Protein AF-A0A7X7FMM4-F1 (afdb_monomer_lite)

Secondary structure (DSSP, 8-state):
----------------TTS-EEPPPBSS--SSPPPTT---EE--TTPBPP-SSSBEEEEEEEEPPSEETTEE-TTS-EEEEEE-TTEEEEEETTEEEEEEESSSPEEEEEESS--TT-EEEEEEEE--SSSS--B--EEEEEEPPHHHHH--------TT----SPPGGG-EEEESS--S---HHHHHHHHHTT--EEEEE-HHHHHEEE-TTS-EEE--HHHHHHHHIIIIII--EEEEE--S--GGGBSS--TTS-PPBS-TTT-

Sequence (267 aa):
MIASILSTVLLISAPPADQWRVSPAHDQRQSAPPGAGAEARPIRLGDSVPDEGKFRWLTADLAVPETIDNKASAGLPVGLQISAGDGGEIWVNGQLKVRYDNDHPGLVLISERAVPGTTVQLAVQAYAKVQGGDKFDEAKWVLVDPERAHGRLALTVDPSRLLGDVPNGIAGLSQGGGLADYEDATARKLREGGFKWFRMDNILTAVVKRTDDGTLSYDWTDFDRRVDFIVEKMGADPIFAVSYMPLPFDAVRNDDRQSAPKDYSLW

pLDDT: mean 85.1, std 14.53, range [32.69, 98.44]

Radius of gyration: 24.65 Å; chains: 1; bounding box: 76×52×60 Å

Foldseek 3Di:
DDDDDDDDDPDPDDPPQFFKWKADFDADDDPWDDDPPGDTDRDGAFDFRDAPQGKMKIKGWDWAACDAPNHGQAQFWKKKWWDAAQWWFKDKPTHTADTDGNVGTDIGTHDRGDDTRDIIIIMTTHGHDPQHGGGRHGTGMDGDDNCVSVPDPDDDDDVVDDPAEDPPVPLEAEDAPDDPDLDLVVLVVNLRNNRAEYEYEDLCQVAWDQDPVRDIGGDCPVVVSRVCSQCVRNVHHYDYDNPFAHQSQACDRDSVRPGDGVDPVVD

Structure (mmCIF, N/CA/C/O backbone):
data_AF-A0A7X7FMM4-F1
#
_entry.id   AF-A0A7X7FMM4-F1
#
loop_
_atom_site.group_PDB
_atom_site.id
_atom_site.type_symbol
_atom_site.label_atom_id
_atom_site.label_alt_id
_atom_site.label_comp_id
_atom_site.label_asym_id
_atom_site.label_entity_id
_atom_site.label_seq_id
_atom_site.pdbx_PDB_ins_code
_atom_site.Cartn_x
_atom_site.Cartn_y
_atom_site.Cartn_z
_atom_site.occupancy
_atom_site.B_iso_or_equiv
_atom_site.auth_seq_id
_atom_site.auth_comp_id
_atom_site.auth_asym_id
_atom_site.auth_atom_id
_atom_site.pdbx_PDB_model_num
ATOM 1 N N . MET A 1 1 ? -56.109 20.344 20.116 1.00 37.53 1 MET A N 1
ATOM 2 C CA . MET A 1 1 ? -55.148 19.238 19.912 1.00 37.53 1 MET A CA 1
ATOM 3 C C . MET A 1 1 ? -54.059 19.771 18.992 1.00 37.53 1 MET A C 1
ATOM 5 O O . MET A 1 1 ? -54.328 19.952 17.815 1.00 37.53 1 MET A O 1
ATOM 9 N N . ILE A 1 2 ? -52.911 20.174 19.541 1.00 33.22 2 ILE A N 1
ATOM 10 C CA . ILE A 1 2 ? -51.791 20.753 18.779 1.00 33.22 2 ILE A CA 1
ATOM 11 C C . ILE A 1 2 ? -50.769 19.631 18.596 1.00 33.22 2 ILE A C 1
ATOM 13 O O . ILE A 1 2 ? -50.215 19.145 19.579 1.00 33.22 2 ILE A O 1
ATOM 17 N N . ALA A 1 3 ? -50.587 19.174 17.358 1.00 36.47 3 ALA A N 1
ATOM 18 C CA . ALA A 1 3 ? -49.596 18.164 17.014 1.00 36.47 3 ALA A CA 1
ATOM 19 C C . ALA A 1 3 ? -48.223 18.836 16.890 1.00 36.47 3 ALA A C 1
ATOM 21 O O . ALA A 1 3 ? -48.015 19.689 16.030 1.00 36.47 3 ALA A O 1
ATOM 22 N N . SER A 1 4 ? -47.311 18.467 17.787 1.00 37.25 4 SER A N 1
ATOM 23 C CA . SER A 1 4 ? -45.919 18.909 17.779 1.00 37.25 4 SER A CA 1
ATOM 24 C C . SER A 1 4 ? -45.136 18.045 16.788 1.00 37.25 4 SER A C 1
ATOM 26 O O . SER A 1 4 ? -45.034 16.832 16.972 1.00 37.25 4 SER A O 1
ATOM 28 N N . ILE A 1 5 ? -44.625 18.652 15.716 1.00 39.72 5 ILE A N 1
ATOM 29 C CA . ILE A 1 5 ? -43.732 17.998 14.754 1.00 39.72 5 ILE A CA 1
ATOM 30 C C . ILE A 1 5 ? -42.324 18.050 15.354 1.00 39.72 5 ILE A C 1
ATOM 32 O O . ILE A 1 5 ? -41.692 19.105 15.394 1.00 39.72 5 ILE A O 1
ATOM 36 N N . LEU A 1 6 ? -41.855 16.912 15.866 1.00 37.50 6 LEU A N 1
ATOM 37 C CA . LEU A 1 6 ? -40.471 16.733 16.291 1.00 37.50 6 LEU A CA 1
ATOM 38 C C . LEU A 1 6 ? -39.595 16.607 15.034 1.00 37.50 6 LEU A C 1
ATOM 40 O O . LEU A 1 6 ? -39.569 15.561 14.389 1.00 37.50 6 LEU A O 1
ATOM 44 N N . SER A 1 7 ? -38.885 17.676 14.676 1.00 32.69 7 SER A N 1
ATOM 45 C CA . SER A 1 7 ? -37.787 17.609 13.709 1.00 32.69 7 SER A CA 1
ATOM 46 C C . SER A 1 7 ? -36.608 16.878 14.344 1.00 32.69 7 SER A C 1
ATOM 48 O O . SER A 1 7 ? -35.890 17.436 15.173 1.00 32.69 7 SER A O 1
ATOM 50 N N . THR A 1 8 ? -36.401 15.621 13.962 1.00 41.47 8 THR A N 1
ATOM 51 C CA . THR A 1 8 ? -35.185 14.875 14.289 1.00 41.47 8 THR A CA 1
ATOM 52 C C . THR A 1 8 ? -34.036 15.434 13.453 1.00 41.47 8 THR A C 1
ATOM 54 O O . THR A 1 8 ? -33.932 15.172 12.256 1.00 41.47 8 THR A O 1
ATOM 57 N N . VAL A 1 9 ? -33.182 16.242 14.078 1.00 36.22 9 VAL A N 1
ATOM 58 C CA . VAL A 1 9 ? -31.917 16.684 13.485 1.00 36.22 9 VAL A CA 1
ATOM 59 C C . VAL A 1 9 ? -30.976 15.478 13.454 1.00 36.22 9 VAL A C 1
ATOM 61 O O . VAL A 1 9 ? -30.518 15.013 14.495 1.00 36.22 9 VAL A O 1
ATOM 64 N N . LEU A 1 10 ? -30.718 14.947 12.258 1.00 38.16 10 LEU A N 1
ATOM 65 C CA . LEU A 1 10 ? -29.667 13.961 12.006 1.00 38.16 10 LEU A CA 1
ATOM 66 C C . LEU A 1 10 ? -28.306 14.650 12.168 1.00 38.16 10 LEU A C 1
ATOM 68 O O . LEU A 1 10 ? -27.816 15.315 11.258 1.00 38.16 10 LEU A O 1
ATOM 72 N N . LEU A 1 11 ? -27.710 14.514 13.352 1.00 33.16 11 LEU A N 1
ATOM 73 C CA . LEU A 1 11 ? -26.307 14.846 13.586 1.00 33.16 11 LEU A CA 1
ATOM 74 C C . LEU A 1 11 ? -25.450 13.767 12.917 1.00 33.16 11 LEU A C 1
ATOM 76 O O . LEU A 1 11 ? -25.276 12.674 13.452 1.00 33.16 11 LEU A O 1
ATOM 80 N N . ILE A 1 12 ? -24.926 14.074 11.732 1.00 38.19 12 ILE A N 1
ATOM 81 C CA . ILE A 1 12 ? -23.850 13.291 11.124 1.00 38.19 12 ILE A CA 1
ATOM 82 C C . ILE A 1 12 ? -22.604 13.554 11.974 1.00 38.19 12 ILE A C 1
ATOM 84 O O . ILE A 1 12 ? -21.999 14.622 11.897 1.00 38.19 12 ILE A O 1
ATOM 88 N N . SER A 1 13 ? -22.262 12.601 12.841 1.00 39.25 13 SER A N 1
ATOM 89 C CA . SER A 1 13 ? -21.015 12.613 13.602 1.00 39.25 13 SER A CA 1
ATOM 90 C C . SER A 1 13 ? -19.858 12.375 12.633 1.00 39.25 13 SER A C 1
ATOM 92 O O . SER A 1 13 ? -19.548 11.234 12.288 1.00 39.25 13 SER A O 1
ATOM 94 N N . ALA A 1 14 ? -19.243 13.451 12.143 1.00 46.69 14 ALA A N 1
ATOM 95 C CA . ALA A 1 14 ? -17.910 13.349 11.568 1.00 46.69 14 ALA A CA 1
ATOM 96 C C . ALA A 1 14 ? -16.953 12.894 12.688 1.00 46.69 14 ALA A C 1
ATOM 98 O O . ALA A 1 14 ? -17.040 13.434 13.797 1.00 46.69 14 ALA A O 1
ATOM 99 N N . PRO A 1 15 ? -16.055 11.918 12.451 1.00 50.72 15 PRO A N 1
ATOM 100 C CA . PRO A 1 15 ? -15.032 11.590 13.435 1.00 50.72 15 PRO A CA 1
ATOM 101 C C . PRO A 1 15 ? -14.242 12.871 13.744 1.00 50.72 15 PRO A C 1
ATOM 103 O O . PRO A 1 15 ? -13.977 13.647 12.819 1.00 50.72 15 PRO A O 1
ATOM 106 N N . PRO A 1 16 ? -13.888 13.150 15.010 1.00 52.47 16 PRO A N 1
ATOM 107 C CA . PRO A 1 16 ? -13.204 14.390 15.331 1.00 52.47 16 PRO A CA 1
ATOM 108 C C . PRO A 1 16 ? -11.862 14.404 14.600 1.00 52.47 16 PRO A C 1
ATOM 110 O O . PRO A 1 16 ? -10.972 13.610 14.904 1.00 52.47 16 PRO A O 1
ATOM 113 N N . ALA A 1 17 ? -11.717 15.322 13.646 1.00 54.47 17 ALA A N 1
ATOM 114 C CA . ALA A 1 17 ? -10.500 15.526 12.863 1.00 54.47 17 ALA A CA 1
ATOM 115 C C . ALA A 1 17 ? -9.275 15.909 13.725 1.00 54.47 17 ALA A C 1
ATOM 117 O O . ALA A 1 17 ? -8.180 16.061 13.200 1.00 54.47 17 ALA A O 1
ATOM 118 N N . ASP A 1 18 ? -9.444 16.042 15.043 1.00 65.62 18 ASP A N 1
ATOM 119 C CA . ASP A 1 18 ? -8.427 16.484 15.995 1.00 65.62 18 ASP A CA 1
ATOM 120 C C . ASP A 1 18 ? -7.786 15.329 16.804 1.00 65.62 18 ASP A C 1
ATOM 122 O O . ASP A 1 18 ? -6.996 15.580 17.715 1.00 65.62 18 ASP A O 1
ATOM 126 N N . GLN A 1 19 ? -8.124 14.063 16.518 1.00 88.75 19 GLN A N 1
ATOM 127 C CA . GLN A 1 19 ? -7.578 12.904 17.253 1.00 88.75 19 GLN A CA 1
ATOM 128 C C . GLN A 1 19 ? -6.229 12.413 16.721 1.00 88.75 19 GLN A C 1
ATOM 130 O O . GLN A 1 19 ? -5.465 11.801 17.469 1.00 88.75 19 GLN A O 1
ATOM 135 N N . TRP A 1 20 ? -5.926 12.689 15.452 1.00 94.81 20 TRP A N 1
ATOM 136 C CA . TRP A 1 20 ? -4.683 12.262 14.827 1.00 94.81 20 TRP A CA 1
ATOM 137 C C . TRP A 1 20 ? -3.549 13.231 15.117 1.00 94.81 20 TRP A C 1
ATOM 139 O O . TRP A 1 20 ? -3.702 14.456 15.090 1.00 94.81 20 TRP A O 1
ATOM 149 N N . ARG A 1 21 ? -2.376 12.663 15.375 1.00 94.88 21 ARG A N 1
ATOM 150 C CA . ARG A 1 21 ? -1.140 13.405 15.577 1.00 94.88 21 ARG A CA 1
ATOM 151 C C . ARG A 1 21 ? -0.064 12.870 14.662 1.00 94.88 21 ARG A C 1
ATOM 153 O O . ARG A 1 21 ? 0.025 11.667 14.469 1.00 94.88 21 ARG A O 1
ATOM 160 N N . VAL A 1 22 ? 0.775 13.755 14.146 1.00 94.19 22 VAL A N 1
ATOM 161 C CA . VAL A 1 22 ? 1.957 13.410 13.363 1.00 94.19 22 VAL A CA 1
ATOM 162 C C . VAL A 1 22 ? 3.215 13.745 14.155 1.00 94.19 22 VAL A C 1
ATOM 164 O O . VAL A 1 22 ? 3.370 14.861 14.662 1.00 94.19 22 VAL A O 1
ATOM 167 N N . SER A 1 23 ? 4.105 12.768 14.289 1.00 93.38 23 SER A N 1
ATOM 168 C CA . SER A 1 23 ? 5.421 12.955 14.900 1.00 93.38 23 SER A CA 1
ATOM 169 C C . SER A 1 23 ? 6.405 13.621 13.932 1.00 93.38 23 SER A C 1
ATOM 171 O O . SER A 1 23 ? 6.195 13.590 12.713 1.00 93.38 23 SER A O 1
ATOM 173 N N . PRO A 1 24 ? 7.501 14.204 14.452 1.00 90.38 24 PRO A N 1
ATOM 174 C CA . PRO A 1 24 ? 8.619 14.648 13.640 1.00 90.38 24 PRO A CA 1
ATOM 175 C C . PRO A 1 24 ? 9.170 13.566 12.716 1.00 90.38 24 PRO A C 1
ATOM 177 O O . PRO A 1 24 ? 8.934 12.367 12.865 1.00 90.38 24 PRO A O 1
ATOM 180 N N . ALA A 1 25 ? 9.946 14.042 11.757 1.00 90.19 25 ALA A N 1
ATOM 181 C CA . ALA A 1 25 ? 10.624 13.232 10.778 1.00 90.19 25 ALA A CA 1
ATOM 182 C C . ALA A 1 25 ? 11.685 12.305 11.334 1.00 90.19 25 ALA A C 1
ATOM 184 O O . ALA A 1 25 ? 12.462 12.710 12.196 1.00 90.19 25 ALA A O 1
ATOM 185 N N . HIS A 1 26 ? 11.825 11.125 10.731 1.00 87.88 26 HIS A N 1
ATOM 186 C CA . HIS A 1 26 ? 12.947 10.246 11.024 1.00 87.88 26 HIS A CA 1
ATOM 187 C C . HIS A 1 26 ? 13.459 9.506 9.783 1.00 87.88 26 HIS A C 1
ATOM 189 O O . HIS A 1 26 ? 12.705 9.132 8.890 1.00 87.88 26 HIS A O 1
ATOM 195 N N . ASP A 1 27 ? 14.776 9.309 9.727 1.00 86.56 27 ASP A N 1
ATOM 196 C CA . ASP A 1 27 ? 15.486 8.840 8.524 1.00 86.56 27 ASP A CA 1
ATOM 197 C C . ASP A 1 27 ? 15.393 7.327 8.281 1.00 86.56 27 ASP A C 1
ATOM 199 O O . ASP A 1 27 ? 15.811 6.836 7.237 1.00 86.56 27 ASP A O 1
ATOM 203 N N . GLN A 1 28 ? 14.874 6.561 9.241 1.00 86.81 28 GLN A N 1
ATOM 204 C CA . GLN A 1 28 ? 14.888 5.098 9.186 1.00 86.81 28 GLN A CA 1
ATOM 205 C C . GLN A 1 28 ? 13.541 4.500 9.557 1.00 86.81 28 GLN A C 1
ATOM 207 O O . GLN A 1 28 ? 12.896 4.946 10.494 1.00 86.81 28 GLN A O 1
ATOM 212 N N . ARG A 1 29 ? 13.144 3.418 8.890 1.00 90.06 29 ARG A N 1
ATOM 213 C CA . ARG A 1 29 ? 11.976 2.627 9.288 1.00 90.06 29 ARG A CA 1
ATOM 214 C C . ARG A 1 29 ? 12.131 2.186 10.751 1.00 90.06 29 ARG A C 1
ATOM 216 O O . ARG A 1 29 ? 13.121 1.545 11.097 1.00 90.06 29 ARG A O 1
ATOM 223 N N . GLN A 1 30 ? 11.162 2.500 11.608 1.00 91.31 30 GLN A N 1
ATOM 224 C CA . GLN A 1 30 ? 11.172 2.070 13.014 1.00 91.31 30 GLN A CA 1
ATOM 225 C C . GLN A 1 30 ? 10.310 0.825 13.205 1.00 91.31 30 GLN A C 1
ATOM 227 O O . GLN A 1 30 ? 9.245 0.706 12.607 1.00 91.31 30 GLN A O 1
ATOM 232 N N . SER A 1 31 ? 10.753 -0.086 14.070 1.00 92.38 31 SER A N 1
ATOM 233 C CA . SER A 1 31 ? 10.098 -1.376 14.315 1.00 92.38 31 SER A CA 1
ATOM 234 C C . SER A 1 31 ? 8.953 -1.333 15.331 1.00 92.38 31 SER A C 1
ATOM 236 O O . SER A 1 31 ? 8.412 -2.387 15.651 1.00 92.38 31 SER A O 1
ATOM 238 N N . ALA A 1 32 ? 8.630 -0.165 15.887 1.00 93.69 32 ALA A N 1
ATOM 239 C CA . ALA A 1 32 ? 7.550 0.009 16.851 1.00 93.69 32 ALA A CA 1
ATOM 240 C C . ALA A 1 32 ? 7.042 1.463 16.852 1.00 93.69 32 ALA A C 1
ATOM 242 O O . ALA A 1 32 ? 7.845 2.366 16.590 1.00 93.69 32 ALA A O 1
ATOM 243 N N . PRO A 1 33 ? 5.753 1.694 17.172 1.00 94.06 33 PRO A N 1
ATOM 244 C CA . PRO A 1 33 ? 5.198 3.032 17.359 1.00 94.06 33 PRO A CA 1
ATOM 245 C C . PRO A 1 33 ? 5.931 3.843 18.439 1.00 94.06 33 PRO A C 1
ATOM 247 O O . PRO A 1 33 ? 6.511 3.258 19.361 1.00 94.06 33 PRO A O 1
ATOM 250 N N . PRO A 1 34 ? 5.880 5.184 18.374 1.00 92.12 34 PRO A N 1
ATOM 251 C CA . PRO A 1 34 ? 6.465 6.040 19.394 1.00 92.12 34 PRO A CA 1
ATOM 252 C C . PRO A 1 34 ? 5.759 5.847 20.743 1.00 92.12 34 PRO A C 1
ATOM 254 O O . PRO A 1 34 ? 4.551 5.617 20.809 1.00 92.12 34 PRO A O 1
ATOM 257 N N . GLY A 1 35 ? 6.524 5.948 21.831 1.00 87.25 35 GLY A N 1
ATOM 258 C CA . GLY A 1 35 ? 5.993 5.844 23.190 1.00 87.25 35 GLY A CA 1
ATOM 259 C C . GLY A 1 35 ? 5.149 7.054 23.608 1.00 87.25 35 GLY A C 1
ATOM 260 O O . GLY A 1 35 ? 5.175 8.113 22.976 1.00 87.25 35 GLY A O 1
ATOM 261 N N . ALA A 1 36 ? 4.425 6.908 24.721 1.00 78.31 36 ALA A N 1
ATOM 262 C CA . ALA A 1 36 ? 3.668 8.003 25.322 1.00 78.31 36 ALA A CA 1
ATOM 263 C C . ALA A 1 36 ? 4.599 9.186 25.661 1.00 78.31 36 ALA A C 1
ATOM 265 O O . ALA A 1 36 ? 5.605 9.009 26.345 1.00 78.31 36 ALA A O 1
ATOM 266 N N . GLY A 1 37 ? 4.262 10.386 25.178 1.00 73.56 37 GLY A N 1
ATOM 267 C CA . GLY A 1 37 ? 5.050 11.608 25.391 1.00 73.56 37 GLY A CA 1
ATOM 268 C C . GLY A 1 37 ? 6.008 11.979 24.255 1.00 73.56 37 GLY A C 1
ATOM 269 O O . GLY A 1 37 ? 6.693 12.993 24.365 1.00 73.56 37 GLY A O 1
ATOM 270 N N . ALA A 1 38 ? 6.047 11.208 23.164 1.00 84.38 38 ALA A N 1
ATOM 271 C CA . ALA A 1 38 ? 6.734 11.639 21.952 1.00 84.38 38 ALA A CA 1
ATOM 272 C C . ALA A 1 38 ? 6.145 12.958 21.427 1.00 84.38 38 ALA A C 1
ATOM 274 O O . ALA A 1 38 ? 4.931 13.176 21.469 1.00 84.38 38 ALA A O 1
ATOM 275 N N . GLU A 1 39 ? 7.013 13.829 20.914 1.00 87.44 39 GLU A N 1
ATOM 276 C CA . GLU A 1 39 ? 6.587 15.058 20.256 1.00 87.44 39 GLU A CA 1
ATOM 277 C C . GLU A 1 39 ? 5.672 14.710 19.075 1.00 87.44 39 GLU A C 1
ATOM 279 O O . GLU A 1 39 ? 6.009 13.878 18.227 1.00 87.44 39 GLU A O 1
ATOM 284 N N . ALA A 1 40 ? 4.483 15.307 19.043 1.00 91.94 40 ALA A N 1
ATOM 285 C CA . ALA A 1 40 ? 3.534 15.115 17.961 1.00 91.94 40 ALA A CA 1
ATOM 286 C C . ALA A 1 40 ? 2.577 16.306 17.872 1.00 91.94 40 ALA A C 1
ATOM 288 O O . ALA A 1 40 ? 2.065 16.796 18.886 1.00 91.94 40 ALA A O 1
ATOM 289 N N . ARG A 1 41 ? 2.304 16.757 16.648 1.00 92.81 41 ARG A N 1
ATOM 290 C CA . ARG A 1 41 ? 1.371 17.857 16.366 1.00 92.81 41 ARG A CA 1
ATOM 291 C C . ARG A 1 41 ? 0.075 17.319 15.758 1.00 92.81 41 ARG A C 1
ATOM 293 O O . ARG A 1 41 ? 0.135 16.282 15.106 1.00 92.81 41 ARG A O 1
ATOM 300 N N . PRO A 1 42 ? -1.078 17.980 15.940 1.00 94.12 42 PRO A N 1
ATOM 301 C CA . PRO A 1 42 ? -2.313 17.573 15.272 1.00 94.12 42 PRO A CA 1
ATOM 302 C C . PRO A 1 42 ? -2.151 17.515 13.744 1.00 94.12 42 PRO A C 1
ATOM 304 O O . PRO A 1 42 ? -1.420 18.331 13.179 1.00 94.12 42 PRO A O 1
ATOM 307 N N . ILE A 1 43 ? -2.831 16.570 13.097 1.00 93.12 43 ILE A N 1
ATOM 308 C CA . ILE A 1 43 ? -2.938 16.456 11.634 1.00 93.12 43 ILE A CA 1
ATOM 309 C C . ILE A 1 43 ? -4.376 16.096 11.256 1.00 93.12 43 ILE A C 1
ATOM 311 O O . ILE A 1 43 ? -5.027 15.329 11.967 1.00 93.12 43 ILE A O 1
ATOM 315 N N . ARG A 1 44 ? -4.872 16.649 10.149 1.00 93.56 44 ARG A N 1
ATOM 316 C CA . ARG A 1 44 ? -6.224 16.413 9.631 1.00 93.56 44 ARG A CA 1
ATOM 317 C C . ARG A 1 44 ? -6.186 15.655 8.314 1.00 93.56 44 ARG A C 1
ATOM 319 O O . ARG A 1 44 ? -5.170 15.622 7.626 1.00 93.56 44 ARG A O 1
ATOM 326 N N . LEU A 1 45 ? -7.325 15.072 7.953 1.00 92.44 45 LEU A N 1
ATOM 327 C CA . LEU A 1 45 ? -7.500 14.501 6.622 1.00 92.44 45 LEU A CA 1
ATOM 328 C C . LEU A 1 45 ? -7.323 15.582 5.549 1.00 92.44 45 LEU A C 1
ATOM 330 O O . LEU A 1 45 ? -7.864 16.682 5.676 1.00 92.44 45 LEU A O 1
ATOM 334 N N . GLY A 1 46 ? -6.565 15.248 4.509 1.00 90.94 46 GLY A N 1
ATOM 335 C CA . GLY A 1 46 ? -6.165 16.138 3.422 1.00 90.94 46 GLY A CA 1
ATOM 336 C C . GLY A 1 46 ? -4.942 17.011 3.719 1.00 90.94 46 GLY A C 1
ATOM 337 O O . GLY A 1 46 ? -4.414 17.614 2.784 1.00 90.94 46 GLY A O 1
ATOM 338 N N . ASP A 1 47 ? -4.466 17.074 4.970 1.00 92.38 47 ASP A N 1
ATOM 339 C CA . ASP A 1 47 ? -3.216 17.768 5.286 1.00 92.38 47 ASP A CA 1
ATOM 340 C C . ASP A 1 47 ? -2.031 17.010 4.680 1.00 92.38 47 ASP A C 1
ATOM 342 O O . ASP A 1 47 ? -1.983 15.774 4.699 1.00 92.38 47 ASP A O 1
ATOM 346 N N . SER A 1 48 ? -1.030 17.754 4.207 1.00 89.94 48 SER A N 1
ATOM 347 C CA . SER A 1 48 ? 0.234 17.150 3.799 1.00 89.94 48 SER A CA 1
ATOM 348 C C . SER A 1 48 ? 0.936 16.525 5.008 1.00 89.94 48 SER A C 1
ATOM 350 O O . SER A 1 48 ? 1.200 17.175 6.029 1.00 89.94 48 SER A O 1
ATOM 352 N N . VAL A 1 49 ? 1.295 15.254 4.873 1.00 85.81 49 VAL A N 1
ATOM 353 C CA . VAL A 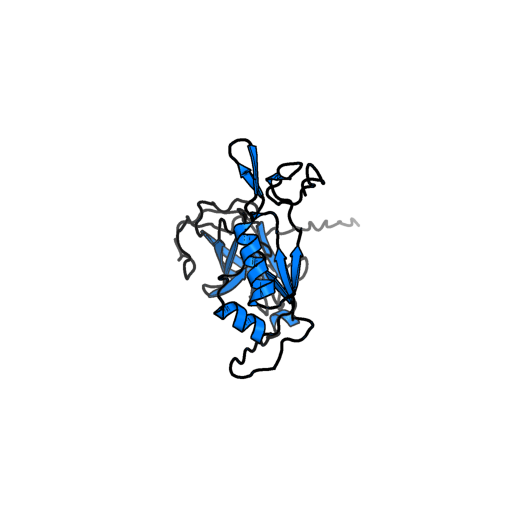1 49 ? 2.248 14.581 5.744 1.00 85.81 49 VAL A CA 1
ATOM 354 C C . VAL A 1 49 ? 3.622 15.184 5.430 1.00 85.81 49 VAL A C 1
ATOM 356 O O . VAL A 1 49 ? 4.065 15.125 4.288 1.00 85.81 49 VAL A O 1
ATOM 359 N N . PRO A 1 50 ? 4.312 15.814 6.397 1.00 73.75 50 PRO A N 1
ATOM 360 C CA . PRO A 1 50 ? 5.524 16.581 6.109 1.00 73.75 50 PRO A CA 1
ATOM 361 C C . PRO A 1 50 ? 6.607 15.745 5.392 1.00 73.75 50 PRO A C 1
ATOM 363 O O . PRO A 1 50 ? 7.159 14.815 5.981 1.00 73.75 50 PRO A O 1
ATOM 366 N N . ASP A 1 51 ? 6.935 16.130 4.153 1.00 65.19 51 ASP A N 1
ATOM 367 C CA . ASP A 1 51 ? 7.641 15.346 3.118 1.00 65.19 51 ASP A CA 1
ATOM 368 C C . ASP A 1 51 ? 9.160 15.635 2.997 1.00 65.19 51 ASP A C 1
ATOM 370 O O . ASP A 1 51 ? 9.716 15.984 1.954 1.00 65.19 51 ASP A O 1
ATOM 374 N N . GLU A 1 52 ? 9.909 15.473 4.085 1.00 67.31 52 GLU A N 1
ATOM 375 C CA . GLU A 1 52 ? 11.375 15.639 4.027 1.00 67.31 52 GLU A CA 1
ATOM 376 C C . GLU A 1 52 ? 12.116 14.376 3.531 1.00 67.31 52 GLU A C 1
ATOM 378 O O . GLU A 1 52 ? 13.289 14.201 3.845 1.00 67.31 52 GLU A O 1
ATOM 383 N N . GLY A 1 53 ? 11.457 13.477 2.779 1.00 64.19 53 GLY A N 1
ATOM 384 C CA . GLY A 1 53 ? 12.058 12.226 2.273 1.00 64.19 53 GLY A CA 1
ATOM 385 C C . GLY A 1 53 ? 12.336 11.179 3.359 1.00 64.19 53 GLY A C 1
ATOM 386 O O . GLY A 1 53 ? 13.364 10.508 3.342 1.00 64.19 53 GLY A O 1
ATOM 387 N N . LYS A 1 54 ? 11.454 11.099 4.357 1.00 79.31 54 LYS A N 1
ATOM 388 C CA . LYS A 1 54 ? 11.693 10.434 5.646 1.00 79.31 54 LYS A CA 1
ATOM 389 C C . LYS A 1 54 ? 10.413 9.755 6.143 1.00 79.31 54 LYS A C 1
ATOM 391 O O . LYS A 1 54 ? 9.322 10.193 5.795 1.00 79.31 54 LYS A O 1
ATOM 396 N N . PHE A 1 55 ? 10.532 8.790 7.046 1.00 89.88 55 PHE A N 1
ATOM 397 C CA . PHE A 1 55 ? 9.403 8.106 7.688 1.00 89.88 55 PHE A CA 1
ATOM 398 C C . PHE A 1 55 ? 8.686 9.022 8.689 1.00 89.88 55 PHE A C 1
ATOM 400 O O . PHE A 1 55 ? 9.312 9.893 9.298 1.00 89.88 55 PHE A O 1
ATOM 407 N N . ARG A 1 56 ? 7.376 8.837 8.880 1.00 91.88 56 ARG A N 1
ATOM 408 C CA . ARG A 1 56 ? 6.585 9.562 9.894 1.00 91.88 56 ARG A CA 1
ATOM 409 C C . ARG A 1 56 ? 5.661 8.623 10.629 1.00 91.88 56 ARG A C 1
ATOM 411 O O . ARG A 1 56 ? 5.156 7.674 10.044 1.00 91.88 56 ARG A O 1
ATOM 418 N N . TRP A 1 57 ? 5.392 8.940 11.887 1.00 95.38 57 TRP A N 1
ATOM 419 C CA . TRP A 1 57 ? 4.305 8.313 12.622 1.00 95.38 57 TRP A CA 1
ATOM 420 C C . TRP A 1 57 ? 3.081 9.210 12.624 1.00 95.38 57 TRP A C 1
ATOM 422 O O . TRP A 1 57 ? 3.183 10.366 13.026 1.00 95.38 57 TRP A O 1
ATOM 432 N N . LEU A 1 58 ? 1.939 8.662 12.216 1.00 95.75 58 LEU A N 1
ATOM 433 C CA . LEU A 1 58 ? 0.623 9.195 12.533 1.00 95.75 58 LEU A CA 1
ATOM 434 C C . LEU A 1 58 ? 0.029 8.328 13.643 1.00 95.75 58 LEU A C 1
ATOM 436 O O . LEU A 1 58 ? 0.019 7.108 13.514 1.00 95.75 58 LEU A O 1
ATOM 440 N N . THR A 1 59 ? -0.447 8.914 14.733 1.00 96.50 59 THR A N 1
ATOM 441 C CA . THR A 1 59 ? -1.003 8.175 15.873 1.00 96.50 59 THR A CA 1
ATOM 442 C C . THR A 1 59 ? -2.341 8.749 16.305 1.00 96.50 59 THR A C 1
ATOM 444 O O . THR A 1 59 ? -2.569 9.955 16.199 1.00 96.50 59 THR A O 1
ATOM 447 N N . ALA A 1 60 ? -3.230 7.885 16.790 1.00 95.88 60 ALA A N 1
ATOM 448 C CA . ALA A 1 60 ? -4.511 8.281 17.357 1.00 95.88 60 ALA A CA 1
ATOM 449 C C . ALA A 1 60 ? -5.033 7.223 18.331 1.00 95.88 60 ALA A C 1
ATOM 451 O O . ALA A 1 60 ? -4.860 6.026 18.105 1.00 95.88 60 ALA A O 1
ATOM 452 N N . ASP A 1 61 ? -5.739 7.673 19.364 1.00 94.94 61 ASP A N 1
ATOM 453 C CA . ASP A 1 61 ? -6.576 6.816 20.198 1.00 94.94 61 ASP A CA 1
ATOM 454 C C . ASP A 1 61 ? -8.025 7.006 19.751 1.00 94.94 61 ASP A C 1
ATOM 456 O O . ASP A 1 61 ? -8.625 8.060 19.973 1.00 94.94 61 ASP A O 1
ATOM 460 N N . LEU A 1 62 ? -8.574 6.001 19.072 1.00 95.44 62 LEU A N 1
ATOM 461 C CA . LEU A 1 62 ? -9.891 6.081 18.448 1.00 95.44 62 LEU A CA 1
ATOM 462 C C . LEU A 1 62 ? -10.884 5.213 19.212 1.00 95.44 62 LEU A C 1
ATOM 464 O O . LEU A 1 62 ? -10.593 4.065 19.534 1.00 95.44 62 LEU A O 1
ATOM 468 N N . ALA A 1 63 ? -12.082 5.728 19.461 1.00 96.62 63 ALA A N 1
ATOM 469 C CA . ALA A 1 63 ? -13.178 4.919 19.982 1.00 96.62 63 ALA A CA 1
ATOM 470 C C . ALA A 1 63 ? -13.944 4.260 18.828 1.00 96.62 63 ALA A C 1
ATOM 472 O O . ALA A 1 63 ? -14.268 4.924 17.840 1.00 96.62 63 ALA A O 1
ATOM 473 N N . VAL A 1 64 ? -14.274 2.973 18.964 1.00 97.44 64 VAL A N 1
ATOM 474 C CA . VAL A 1 64 ? -15.169 2.283 18.023 1.00 97.44 64 VAL A CA 1
ATOM 475 C C . VAL A 1 64 ? -16.527 3.002 18.020 1.00 97.44 64 VAL A C 1
ATOM 477 O O . VAL A 1 64 ? -17.151 3.106 19.080 1.00 97.44 64 VAL A O 1
ATOM 480 N N . PRO A 1 65 ? -17.009 3.513 16.876 1.00 96.88 65 PRO A N 1
ATOM 481 C CA . PRO A 1 65 ? -18.240 4.296 16.831 1.00 96.88 65 PRO A CA 1
ATOM 482 C C . PRO A 1 65 ? -19.470 3.404 17.022 1.00 96.88 65 PRO A C 1
ATOM 484 O O . PRO A 1 65 ? -19.447 2.230 16.663 1.00 96.88 65 PRO A O 1
ATOM 487 N N . GLU A 1 66 ? -20.568 3.958 17.541 1.00 97.94 66 GLU A N 1
ATOM 488 C CA . GLU A 1 66 ? -21.851 3.241 17.674 1.00 97.94 66 GLU A CA 1
ATOM 489 C C . GLU A 1 66 ? -22.452 2.851 16.324 1.00 97.94 66 GLU A C 1
ATOM 491 O O . GLU A 1 66 ? -23.072 1.793 16.191 1.00 97.94 66 GLU A O 1
ATOM 496 N N . THR A 1 67 ? -22.250 3.700 15.314 1.00 97.62 67 THR A N 1
ATOM 497 C CA . THR A 1 67 ? -22.723 3.466 13.953 1.00 97.62 67 THR A CA 1
ATOM 498 C C . THR A 1 67 ? -21.627 3.716 12.926 1.00 97.62 67 THR A C 1
ATOM 500 O O . THR A 1 67 ? -20.778 4.589 13.100 1.00 97.62 67 THR A O 1
ATOM 503 N N . ILE A 1 68 ? -21.650 2.931 11.851 1.00 96.44 68 ILE A N 1
ATOM 504 C CA . ILE A 1 68 ? -20.791 3.072 10.672 1.00 96.44 68 ILE A CA 1
ATOM 505 C C . ILE A 1 68 ? -21.706 2.968 9.456 1.00 96.44 68 ILE A C 1
ATOM 507 O O . ILE A 1 68 ? -22.490 2.024 9.363 1.00 96.44 68 ILE A O 1
ATOM 511 N N . ASP A 1 69 ? -21.657 3.955 8.558 1.00 93.50 69 ASP A N 1
ATOM 512 C CA . ASP A 1 69 ? -22.532 4.037 7.378 1.00 93.50 69 ASP A CA 1
ATOM 513 C C . ASP A 1 69 ? -24.024 3.810 7.718 1.00 93.50 69 ASP A C 1
ATOM 515 O O . ASP A 1 69 ? -24.737 3.050 7.061 1.00 93.50 69 ASP A O 1
ATOM 519 N N . ASN A 1 70 ? -24.494 4.462 8.791 1.00 95.31 70 ASN A N 1
ATOM 520 C CA . ASN A 1 70 ? -25.860 4.365 9.331 1.00 95.31 70 ASN A CA 1
ATOM 521 C C . ASN A 1 70 ? -26.288 2.966 9.818 1.00 95.31 70 ASN A C 1
ATOM 523 O O . ASN A 1 70 ? -27.479 2.708 9.995 1.00 95.31 70 ASN A O 1
ATOM 527 N N . LYS A 1 71 ? -25.342 2.055 10.064 1.00 97.19 71 LYS A N 1
ATOM 528 C CA . LYS A 1 71 ? -25.600 0.730 10.642 1.00 97.19 71 LYS A CA 1
ATOM 529 C C . LYS A 1 71 ? -24.965 0.622 12.020 1.00 97.19 71 LYS A C 1
ATOM 531 O O . LYS A 1 71 ? -23.849 1.093 12.219 1.00 97.19 71 LYS A O 1
ATOM 536 N N . ALA A 1 72 ? -25.664 -0.011 12.961 1.00 98.00 72 ALA A N 1
ATOM 537 C CA . ALA A 1 72 ? -25.112 -0.297 14.281 1.00 98.00 72 ALA A CA 1
ATOM 538 C C . ALA A 1 72 ? -23.864 -1.178 14.143 1.00 98.00 72 ALA A C 1
ATOM 540 O O . ALA A 1 72 ? -23.905 -2.201 13.461 1.00 98.00 72 ALA A O 1
ATOM 541 N N . SER A 1 73 ? -22.766 -0.781 14.783 1.00 98.19 73 SER A N 1
ATOM 542 C CA . SER A 1 73 ? -21.508 -1.534 14.734 1.00 98.19 73 SER A CA 1
ATOM 543 C C . SER A 1 73 ? -21.462 -2.668 15.760 1.00 98.19 73 SER A C 1
ATOM 545 O O . SER A 1 73 ? -20.708 -3.619 15.584 1.00 98.19 73 SER A O 1
ATOM 547 N N . ALA A 1 74 ? -22.264 -2.588 16.826 1.00 98.44 74 ALA A N 1
ATOM 548 C CA . ALA A 1 74 ? -22.215 -3.518 17.948 1.00 98.44 74 ALA A CA 1
ATOM 549 C C . ALA A 1 74 ? -22.334 -4.987 17.506 1.00 98.44 74 ALA A C 1
ATOM 551 O O . ALA A 1 74 ? -23.278 -5.379 16.822 1.00 98.44 74 ALA A O 1
ATOM 552 N N . GLY A 1 75 ? -21.366 -5.803 17.925 1.00 98.00 75 GLY A N 1
ATOM 553 C CA . GLY A 1 75 ? -21.282 -7.227 17.607 1.00 98.00 75 GLY A CA 1
ATOM 554 C C . GLY A 1 75 ? -20.816 -7.554 16.186 1.00 98.00 75 GLY A C 1
ATOM 555 O O . GLY A 1 75 ? -20.594 -8.730 15.904 1.00 98.00 75 GLY A O 1
ATOM 556 N N . LEU A 1 76 ? -20.631 -6.558 15.314 1.00 98.19 76 LEU A N 1
ATOM 557 C CA . LEU A 1 76 ? -20.144 -6.754 13.950 1.00 98.19 76 LEU A CA 1
ATOM 558 C C . LEU A 1 76 ? -18.618 -6.610 13.867 1.00 98.19 76 LEU A C 1
ATOM 560 O O . LEU A 1 76 ? -18.017 -5.908 14.687 1.00 98.19 76 LEU A O 1
ATOM 564 N N . PRO A 1 77 ? -17.985 -7.220 12.855 1.00 98.25 77 PRO A N 1
ATOM 565 C CA . PRO A 1 77 ? -16.606 -6.923 12.526 1.00 98.25 77 PRO A CA 1
ATOM 566 C C . PRO A 1 77 ? -16.451 -5.487 12.026 1.00 98.25 77 PRO A C 1
ATOM 568 O O . PRO A 1 77 ? -17.177 -5.030 11.139 1.00 98.25 77 PRO A O 1
ATOM 571 N N . VAL A 1 78 ? -15.469 -4.782 12.577 1.00 98.31 78 VAL A N 1
ATOM 572 C CA . VAL A 1 78 ? -15.154 -3.396 12.223 1.00 98.31 78 VAL A CA 1
ATOM 573 C C . VAL A 1 78 ? -13.685 -3.264 11.868 1.00 98.31 78 VAL A C 1
ATOM 575 O O . VAL A 1 78 ? -12.811 -3.869 12.496 1.00 98.31 78 VAL A O 1
ATOM 578 N N . GLY A 1 79 ? -13.416 -2.442 10.865 1.00 97.62 79 GLY A N 1
ATOM 579 C CA . GLY A 1 79 ? -12.076 -2.109 10.420 1.00 97.62 79 GLY A CA 1
ATOM 580 C C . GLY A 1 79 ? -11.888 -0.610 10.259 1.00 97.62 79 GLY A C 1
ATOM 581 O O . GLY A 1 79 ? -12.842 0.167 10.355 1.00 97.62 79 GLY A O 1
ATOM 582 N N . LEU A 1 80 ? -10.647 -0.224 9.989 1.00 97.25 80 LEU A N 1
ATOM 583 C CA . LEU A 1 80 ? -10.290 1.129 9.589 1.00 97.25 80 LEU A CA 1
ATOM 584 C C . LEU A 1 80 ? -9.560 1.074 8.243 1.00 97.25 80 LEU A C 1
ATOM 586 O O . LEU A 1 80 ? -8.590 0.328 8.102 1.00 97.25 80 LEU A O 1
ATOM 590 N N . GLN A 1 81 ? -10.046 1.837 7.267 1.00 96.94 81 GLN A N 1
ATOM 591 C CA . GLN A 1 81 ? -9.322 2.138 6.034 1.00 96.94 81 GLN A CA 1
ATOM 592 C C . GLN A 1 81 ? -8.442 3.355 6.271 1.00 96.94 81 GLN A C 1
ATOM 594 O O . GLN A 1 81 ? -8.911 4.351 6.824 1.00 96.94 81 GLN A O 1
ATOM 599 N N . ILE A 1 82 ? -7.173 3.255 5.892 1.00 95.81 82 ILE A N 1
ATOM 600 C CA . ILE A 1 82 ? -6.184 4.307 6.081 1.00 95.81 82 ILE A CA 1
ATOM 601 C C . ILE A 1 82 ? -5.381 4.486 4.799 1.00 95.81 82 ILE A C 1
ATOM 603 O O . ILE A 1 82 ? -4.862 3.512 4.257 1.00 95.81 82 ILE A O 1
ATOM 607 N N . SER A 1 83 ? -5.206 5.734 4.380 1.00 93.62 83 SER A N 1
ATOM 608 C CA . SER A 1 83 ? -4.231 6.120 3.365 1.00 93.62 83 SER A CA 1
ATOM 609 C C . SER A 1 83 ? -3.451 7.331 3.854 1.00 93.62 83 SER A C 1
ATOM 611 O O . SER A 1 83 ? -4.037 8.309 4.323 1.00 93.62 83 SER A O 1
ATOM 613 N N . ALA A 1 84 ? -2.127 7.241 3.784 1.00 93.19 84 ALA A N 1
ATOM 614 C CA . ALA A 1 84 ? -1.224 8.322 4.142 1.00 93.19 84 ALA A CA 1
ATOM 615 C C . ALA A 1 84 ? 0.098 8.173 3.386 1.00 93.19 84 ALA A C 1
ATOM 617 O O . ALA A 1 84 ? 0.702 7.097 3.441 1.00 93.19 84 ALA A O 1
ATOM 618 N N . GLY A 1 85 ? 0.552 9.255 2.755 1.00 89.75 85 GLY A N 1
ATOM 619 C CA . GLY A 1 85 ? 1.790 9.311 1.986 1.00 89.75 85 GLY A CA 1
ATOM 620 C C . GLY A 1 85 ? 1.794 8.332 0.813 1.00 89.75 85 GLY A C 1
ATOM 621 O O . GLY A 1 85 ? 0.783 8.109 0.158 1.00 89.75 85 GLY A O 1
ATOM 622 N N . ASP A 1 86 ? 2.942 7.707 0.592 1.00 87.44 86 ASP A N 1
ATOM 623 C CA . ASP A 1 86 ? 3.185 6.740 -0.480 1.00 87.44 86 ASP A CA 1
ATOM 624 C C . ASP A 1 86 ? 2.906 5.277 -0.080 1.00 87.44 86 ASP A C 1
ATOM 626 O O . ASP A 1 86 ? 3.443 4.329 -0.661 1.00 87.44 86 ASP A O 1
ATOM 630 N N . GLY A 1 87 ? 2.115 5.084 0.970 1.00 90.75 87 GLY A N 1
ATOM 631 C CA . GLY A 1 87 ? 1.919 3.797 1.622 1.00 90.75 87 GLY A CA 1
ATOM 632 C C . GLY A 1 87 ? 2.477 3.790 3.040 1.00 90.75 87 GLY A C 1
ATOM 633 O O . GLY A 1 87 ? 2.914 4.810 3.585 1.00 90.75 87 GLY A O 1
ATOM 634 N N . GLY A 1 88 ? 2.470 2.621 3.672 1.00 92.81 88 GLY A N 1
ATOM 635 C CA . GLY A 1 88 ? 2.973 2.519 5.033 1.00 92.81 88 GLY A CA 1
ATOM 636 C C . GLY A 1 88 ? 2.619 1.240 5.764 1.00 92.81 88 GLY A C 1
ATOM 637 O O . GLY A 1 88 ? 2.230 0.223 5.188 1.00 92.81 88 GLY A O 1
ATOM 638 N N . GLU A 1 89 ? 2.776 1.306 7.082 1.00 96.06 89 GLU A N 1
ATOM 639 C CA . GLU A 1 89 ? 2.483 0.211 8.002 1.00 96.06 89 GLU A CA 1
ATOM 640 C C . GLU A 1 89 ? 1.441 0.631 9.026 1.00 96.06 89 GLU A C 1
ATOM 642 O O . GLU A 1 89 ? 1.637 1.628 9.716 1.00 96.06 89 GLU A O 1
ATOM 647 N N . ILE A 1 90 ? 0.382 -0.159 9.182 1.00 97.62 90 ILE A N 1
ATOM 648 C CA . ILE A 1 90 ? -0.678 0.085 10.159 1.00 97.62 90 ILE A CA 1
ATOM 649 C C . ILE A 1 90 ? -0.484 -0.837 11.360 1.00 97.62 90 ILE A C 1
ATOM 651 O O . ILE A 1 90 ? -0.430 -2.068 11.239 1.00 97.62 90 ILE A O 1
ATOM 655 N N . TRP A 1 91 ? -0.419 -0.219 12.531 1.00 98.12 91 TRP A N 1
ATOM 656 C CA . TRP A 1 91 ? -0.232 -0.844 13.827 1.00 98.12 91 TRP A CA 1
ATOM 657 C C . TRP A 1 91 ? -1.468 -0.617 14.696 1.00 98.12 91 TRP A C 1
ATOM 659 O O . TRP A 1 91 ? -1.992 0.493 14.773 1.00 98.12 91 TRP A O 1
ATOM 669 N N . VAL A 1 92 ? -1.903 -1.673 15.380 1.00 97.31 92 VAL A N 1
ATOM 670 C CA . VAL A 1 92 ? -3.046 -1.663 16.302 1.00 97.31 92 VAL A CA 1
ATOM 671 C C . VAL A 1 92 ? -2.564 -2.165 17.654 1.00 97.31 92 VAL A C 1
ATOM 673 O O . VAL A 1 92 ? -2.042 -3.279 17.739 1.00 97.31 92 VAL A O 1
ATOM 676 N N . ASN A 1 93 ? -2.721 -1.355 18.703 1.00 96.12 93 ASN A N 1
ATOM 677 C CA . ASN A 1 93 ? -2.276 -1.661 20.067 1.00 96.12 93 ASN A CA 1
ATOM 678 C C . ASN A 1 93 ? -0.811 -2.144 20.110 1.00 96.12 93 ASN A C 1
ATOM 680 O O . ASN A 1 93 ? -0.490 -3.176 20.700 1.00 96.12 93 ASN A O 1
ATOM 684 N N . GLY A 1 94 ? 0.072 -1.433 19.400 1.00 95.62 94 GLY A N 1
ATOM 685 C CA . GLY A 1 94 ? 1.505 -1.738 19.338 1.00 95.62 94 GLY A CA 1
ATOM 686 C C . GLY A 1 94 ? 1.894 -2.933 18.460 1.00 95.62 94 GLY A C 1
ATOM 687 O O . GLY A 1 94 ? 3.074 -3.269 18.401 1.00 95.62 94 GLY A O 1
ATOM 688 N N . GLN A 1 95 ? 0.953 -3.569 17.752 1.00 96.81 95 GLN A N 1
ATOM 689 C CA . GLN A 1 95 ? 1.237 -4.697 16.857 1.00 96.81 95 GLN A CA 1
ATOM 690 C C . GLN A 1 95 ? 1.025 -4.335 15.391 1.00 96.81 95 GLN A C 1
ATOM 692 O O . GLN A 1 95 ? -0.044 -3.850 15.025 1.00 96.81 95 GLN A O 1
ATOM 697 N N . LEU A 1 96 ? 2.004 -4.653 14.542 1.00 96.31 96 LEU A N 1
ATOM 698 C CA . LEU A 1 96 ? 1.878 -4.529 13.093 1.00 96.31 96 LEU A CA 1
ATOM 699 C C . LEU A 1 96 ? 0.757 -5.442 12.598 1.00 96.31 96 LEU A C 1
ATOM 701 O O . LEU A 1 96 ? 0.754 -6.637 12.902 1.00 96.31 96 LEU A O 1
ATOM 705 N N . LYS A 1 97 ? -0.171 -4.889 11.818 1.00 95.62 97 LYS A N 1
ATOM 706 C CA . LYS A 1 97 ? -1.271 -5.651 11.218 1.00 95.62 97 LYS A CA 1
ATOM 707 C C . LYS A 1 97 ? -1.190 -5.695 9.702 1.00 95.62 97 LYS A C 1
ATOM 709 O O . LYS A 1 97 ? -1.374 -6.764 9.130 1.00 95.62 97 LYS A O 1
ATOM 714 N N . VAL A 1 98 ? -0.930 -4.557 9.061 1.00 94.25 98 VAL A N 1
ATOM 715 C CA . VAL A 1 98 ? -1.030 -4.415 7.602 1.00 94.25 98 VAL A CA 1
ATOM 716 C C . VAL A 1 98 ? 0.085 -3.521 7.076 1.00 94.25 98 VAL A C 1
ATOM 718 O O . VAL A 1 98 ? 0.501 -2.580 7.750 1.00 94.25 98 VAL A O 1
ATOM 721 N N . ARG A 1 99 ? 0.550 -3.820 5.863 1.00 94.25 99 ARG A N 1
ATOM 722 C CA . ARG A 1 99 ? 1.311 -2.897 5.017 1.00 94.25 99 ARG A CA 1
ATOM 723 C C . ARG A 1 99 ? 0.489 -2.589 3.775 1.00 94.25 99 ARG A C 1
ATOM 725 O O . ARG A 1 99 ? -0.227 -3.475 3.310 1.00 94.25 99 ARG A O 1
ATOM 732 N N . TYR A 1 100 ? 0.589 -1.371 3.272 1.00 91.62 100 TYR A N 1
ATOM 733 C CA . TYR A 1 100 ? -0.142 -0.911 2.094 1.00 91.62 100 TYR A CA 1
ATOM 734 C C . TYR A 1 100 ? 0.760 -0.031 1.221 1.00 91.62 100 TYR A C 1
ATOM 736 O O . TYR A 1 100 ? 1.758 0.504 1.713 1.00 91.62 100 TYR A O 1
ATOM 744 N N . ASP A 1 101 ? 0.433 0.050 -0.066 1.00 87.25 101 ASP A N 1
ATOM 745 C CA . ASP A 1 101 ? 1.086 0.918 -1.049 1.00 87.25 101 ASP A CA 1
ATOM 746 C C . ASP A 1 101 ? 0.285 2.215 -1.248 1.00 87.25 101 ASP A C 1
ATOM 748 O O . ASP A 1 101 ? -0.666 2.491 -0.521 1.00 87.25 101 ASP A O 1
ATOM 752 N N . ASN A 1 102 ? 0.705 3.043 -2.197 1.00 80.88 102 ASN A N 1
ATOM 753 C CA . ASN A 1 102 ? 0.045 4.301 -2.531 1.00 80.88 102 ASN A CA 1
ATOM 754 C C . ASN A 1 102 ? -1.210 4.127 -3.404 1.00 80.88 102 ASN A C 1
ATOM 756 O O . ASN A 1 102 ? -2.002 5.060 -3.504 1.00 80.88 102 ASN A O 1
ATOM 760 N N . ASP A 1 103 ? -1.393 2.967 -4.039 1.00 79.69 103 ASP A N 1
ATOM 761 C CA . ASP A 1 103 ? -2.505 2.736 -4.964 1.00 79.69 103 ASP A CA 1
ATOM 762 C C . ASP A 1 103 ? -3.794 2.364 -4.219 1.00 79.69 103 ASP A C 1
ATOM 764 O O . ASP A 1 103 ? -4.900 2.603 -4.714 1.00 79.69 103 ASP A O 1
ATOM 768 N N . HIS A 1 104 ? -3.670 1.779 -3.021 1.00 85.25 104 HIS A N 1
ATOM 769 C CA . HIS A 1 104 ? -4.815 1.300 -2.255 1.00 85.25 104 HIS A CA 1
ATOM 770 C C . HIS A 1 104 ? -4.711 1.656 -0.767 1.00 85.25 104 HIS A C 1
ATOM 772 O O . HIS A 1 104 ? -3.695 1.370 -0.130 1.00 85.25 104 HIS A O 1
ATOM 778 N N . PRO A 1 105 ? -5.793 2.169 -0.149 1.00 91.19 105 PRO A N 1
ATOM 779 C CA . PRO A 1 105 ? -5.820 2.356 1.293 1.00 91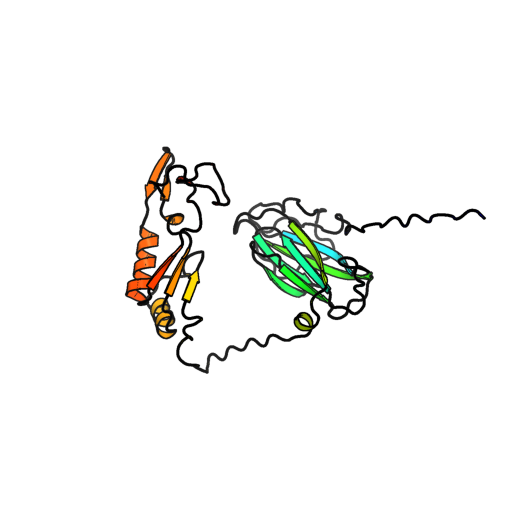.19 105 PRO A CA 1
ATOM 780 C C . PRO A 1 105 ? -5.654 1.011 2.007 1.00 91.19 105 PRO A C 1
ATOM 782 O O . PRO A 1 105 ? -6.297 0.007 1.675 1.00 91.19 105 PRO A O 1
ATOM 785 N N . GLY A 1 106 ? -4.825 0.996 3.046 1.00 94.81 106 GLY A N 1
ATOM 786 C CA . GLY A 1 106 ? -4.694 -0.153 3.925 1.00 94.81 106 GLY A CA 1
ATOM 787 C C . GLY A 1 106 ? -5.967 -0.354 4.742 1.00 94.81 106 GLY A C 1
ATOM 788 O O . GLY A 1 106 ? -6.413 0.548 5.446 1.00 94.81 106 GLY A O 1
ATOM 789 N N . LEU A 1 107 ? -6.544 -1.555 4.691 1.00 95.56 107 LEU A N 1
ATOM 790 C CA . LEU A 1 107 ? -7.667 -1.951 5.543 1.00 95.56 107 LEU A CA 1
ATOM 791 C C . LEU A 1 107 ? -7.165 -2.813 6.700 1.00 95.56 107 LEU A C 1
ATOM 793 O O . LEU A 1 107 ? -6.705 -3.932 6.479 1.00 95.56 107 LEU A O 1
ATOM 797 N N . VAL A 1 108 ? -7.314 -2.330 7.933 1.00 95.88 108 VAL A N 1
ATOM 798 C CA . VAL A 1 108 ? -6.989 -3.095 9.143 1.00 95.88 108 VAL A CA 1
ATOM 799 C C . VAL A 1 108 ? -8.249 -3.519 9.895 1.00 95.88 108 VAL A C 1
ATOM 801 O O . VAL A 1 108 ? -9.154 -2.716 10.108 1.00 95.88 108 VAL A O 1
ATOM 804 N N . LEU A 1 109 ? -8.307 -4.781 10.328 1.00 96.69 109 LEU A N 1
ATOM 805 C CA . LEU A 1 109 ? -9.356 -5.268 11.225 1.00 96.69 109 LEU A CA 1
ATOM 806 C C . LEU A 1 109 ? -9.081 -4.783 12.657 1.00 96.69 109 LEU A C 1
ATOM 808 O O . LEU A 1 109 ? -8.008 -5.041 13.206 1.00 96.69 109 LEU A O 1
ATOM 812 N N . ILE A 1 110 ? -10.056 -4.103 13.261 1.00 97.50 110 ILE A N 1
ATOM 813 C CA . ILE A 1 110 ? -9.969 -3.571 14.628 1.00 97.50 110 ILE A CA 1
ATOM 814 C C . ILE A 1 110 ? -10.605 -4.533 15.632 1.00 97.50 110 ILE A C 1
ATOM 816 O O . ILE A 1 110 ? -10.032 -4.797 16.687 1.00 97.50 110 ILE A O 1
ATOM 820 N N . SER A 1 111 ? -11.778 -5.075 15.306 1.00 96.81 111 SER A N 1
ATOM 821 C CA . SER A 1 111 ? -12.443 -6.101 16.109 1.00 96.81 111 SER A CA 1
ATOM 822 C C . SER A 1 111 ? -13.305 -6.985 15.220 1.00 96.81 111 SER A C 1
ATOM 824 O O . SER A 1 111 ? -13.944 -6.489 14.299 1.00 96.81 111 SER A O 1
ATOM 826 N N . GLU A 1 112 ? -13.361 -8.280 15.520 1.00 96.75 112 GLU A N 1
ATOM 827 C CA . GLU A 1 112 ? -14.315 -9.225 14.920 1.00 96.75 112 GLU A CA 1
ATOM 828 C C . GLU A 1 112 ? -15.729 -9.062 15.501 1.00 96.75 112 GLU A C 1
ATOM 830 O O . GLU A 1 112 ? -16.721 -9.418 14.871 1.00 96.75 112 GLU A O 1
ATOM 835 N N . ARG A 1 113 ? -15.829 -8.519 16.719 1.00 97.69 113 ARG A N 1
ATOM 836 C CA . ARG A 1 113 ? -17.087 -8.261 17.427 1.00 97.69 113 ARG A CA 1
ATOM 837 C C . ARG A 1 113 ? -16.972 -6.936 18.159 1.00 97.69 113 ARG A C 1
ATOM 839 O O . ARG A 1 113 ? -16.509 -6.872 19.299 1.00 97.69 113 ARG A O 1
ATOM 846 N N . ALA A 1 114 ? -17.330 -5.861 17.476 1.00 98.00 114 ALA A N 1
ATOM 847 C CA . ALA A 1 114 ? -17.203 -4.516 18.004 1.00 98.00 114 ALA A CA 1
ATOM 848 C C . ALA A 1 114 ? -18.041 -4.293 19.267 1.00 98.00 114 ALA A C 1
ATOM 850 O O . ALA A 1 114 ? -19.197 -4.705 19.361 1.00 98.00 114 ALA A O 1
ATOM 851 N N . VAL A 1 115 ? -17.455 -3.563 20.212 1.00 98.38 115 VAL A N 1
ATOM 852 C CA . VAL A 1 115 ? -18.154 -2.968 21.351 1.00 98.38 115 VAL A CA 1
ATOM 853 C C . VAL A 1 115 ? -17.971 -1.453 21.225 1.00 98.38 115 VAL A C 1
ATOM 855 O O . VAL A 1 115 ? -16.841 -0.984 21.401 1.00 98.38 115 VAL A O 1
ATOM 858 N N . PRO A 1 116 ? -19.023 -0.687 20.875 1.00 98.19 116 PRO A N 1
ATOM 859 C CA . PRO A 1 116 ? -18.934 0.765 20.755 1.00 98.19 116 PRO A CA 1
ATOM 860 C C . PRO A 1 116 ? -18.331 1.428 21.995 1.00 98.19 116 PRO A C 1
ATOM 862 O O . PRO A 1 116 ? -18.542 0.973 23.117 1.00 98.19 116 PRO A O 1
ATOM 865 N N . GLY A 1 117 ? -17.557 2.489 21.786 1.00 96.88 117 GLY A N 1
ATOM 866 C CA . GLY A 1 117 ? -16.827 3.196 22.838 1.00 96.88 117 GLY A CA 1
ATOM 867 C C . GLY A 1 117 ? -15.509 2.535 23.255 1.00 96.88 117 GLY A C 1
ATOM 868 O O . GLY A 1 117 ? -14.727 3.166 23.959 1.00 96.88 117 GLY A O 1
ATOM 869 N N . THR A 1 118 ? -15.218 1.307 22.808 1.00 97.62 118 THR A N 1
ATOM 870 C CA . THR A 1 118 ? -13.908 0.682 23.052 1.00 97.62 118 THR A CA 1
ATOM 871 C C . THR A 1 118 ? -12.819 1.496 22.367 1.00 97.62 118 THR A C 1
ATOM 873 O O . THR A 1 118 ? -12.849 1.659 21.147 1.00 97.62 118 THR A O 1
ATOM 876 N N . THR A 1 119 ? -11.857 1.989 23.142 1.00 96.69 119 THR A N 1
ATOM 877 C CA . THR A 1 119 ? -10.702 2.715 22.611 1.00 96.69 119 THR A CA 1
ATOM 878 C C . THR A 1 119 ? -9.669 1.746 22.046 1.00 96.69 119 THR A C 1
ATOM 880 O O . THR A 1 119 ? -9.329 0.745 22.677 1.00 96.69 119 THR A O 1
ATOM 883 N N . VAL A 1 120 ? -9.143 2.072 20.870 1.00 96.31 120 VAL A N 1
ATOM 884 C CA . VAL A 1 120 ? -8.033 1.381 20.220 1.00 96.31 120 VAL A CA 1
ATOM 885 C C . VAL A 1 120 ? -6.912 2.373 19.934 1.00 96.31 120 VAL A C 1
ATOM 887 O O . VAL A 1 120 ? -7.165 3.478 19.455 1.00 96.31 120 VAL A O 1
ATOM 890 N N . GLN A 1 121 ? -5.673 1.971 20.212 1.00 96.38 121 GLN A N 1
ATOM 891 C CA . GLN A 1 121 ? -4.501 2.757 19.850 1.00 96.38 121 GLN A CA 1
ATOM 892 C C . GLN A 1 121 ? -4.081 2.401 18.427 1.00 96.38 121 GLN A C 1
ATOM 894 O O . GLN A 1 121 ? -3.702 1.256 18.154 1.00 96.38 121 GLN A O 1
ATOM 899 N N . LEU A 1 122 ? -4.110 3.384 17.533 1.00 97.00 122 LEU A N 1
ATOM 900 C CA . LEU A 1 122 ? -3.602 3.265 16.175 1.00 97.00 122 LEU A CA 1
ATOM 901 C C . LEU A 1 122 ? -2.298 4.023 15.992 1.00 97.00 122 LEU A C 1
ATOM 903 O O . LEU A 1 122 ? -2.112 5.132 16.494 1.00 97.00 122 LEU A O 1
ATOM 907 N N . ALA A 1 123 ? -1.415 3.418 15.206 1.00 97.38 123 ALA A N 1
ATOM 908 C CA . ALA A 1 123 ? -0.220 4.064 14.704 1.00 97.38 123 ALA A CA 1
ATOM 909 C C . ALA A 1 123 ? 0.031 3.660 13.250 1.00 97.38 123 ALA A C 1
ATOM 911 O O . ALA A 1 123 ? -0.101 2.496 12.885 1.00 97.38 123 ALA A O 1
ATOM 912 N N . VAL A 1 124 ? 0.409 4.623 12.423 1.00 96.62 124 VAL A N 1
ATOM 913 C CA . VAL A 1 124 ? 0.700 4.443 11.004 1.00 96.62 124 VAL A CA 1
ATOM 914 C C . VAL A 1 124 ? 2.102 4.959 10.761 1.00 96.62 124 VAL A C 1
ATOM 916 O O . VAL A 1 124 ? 2.366 6.136 11.000 1.00 96.62 124 VAL A O 1
ATOM 919 N N . GLN A 1 125 ? 3.005 4.095 10.309 1.00 95.38 125 GLN A N 1
ATOM 920 C CA . GLN A 1 125 ? 4.296 4.551 9.814 1.00 95.38 125 GLN A CA 1
ATOM 921 C C . GLN A 1 125 ? 4.166 4.833 8.320 1.00 95.38 125 GLN A C 1
ATOM 923 O O . GLN A 1 125 ? 4.256 3.904 7.520 1.00 95.38 125 GLN A O 1
ATOM 928 N N . ALA A 1 126 ? 3.916 6.093 7.970 1.00 93.81 126 ALA A N 1
ATOM 929 C CA . ALA A 1 126 ? 3.773 6.531 6.588 1.00 93.81 126 ALA A CA 1
ATOM 930 C C . ALA A 1 126 ? 5.142 6.648 5.907 1.00 93.81 126 ALA A C 1
ATOM 932 O O . ALA A 1 126 ? 6.132 7.080 6.520 1.00 93.81 126 ALA A O 1
ATOM 933 N N . TYR A 1 127 ? 5.179 6.247 4.640 1.00 90.38 127 TYR A N 1
ATOM 934 C CA . TYR A 1 127 ? 6.337 6.346 3.760 1.00 90.38 127 TYR A CA 1
ATOM 935 C C . TYR A 1 127 ? 6.190 7.569 2.853 1.00 90.38 127 TYR A C 1
ATOM 937 O O . TYR A 1 127 ? 5.078 7.979 2.533 1.00 90.38 127 TYR A O 1
ATOM 945 N N . ALA A 1 128 ? 7.311 8.156 2.448 1.00 82.44 128 ALA A N 1
ATOM 946 C CA . ALA A 1 128 ? 7.344 9.327 1.578 1.00 82.44 128 ALA A CA 1
ATOM 947 C C . ALA A 1 128 ? 8.314 9.102 0.409 1.00 82.44 128 ALA A C 1
ATOM 949 O O . ALA A 1 128 ? 9.297 8.370 0.560 1.00 82.44 128 ALA A O 1
ATOM 950 N N . LYS A 1 129 ? 8.054 9.772 -0.720 1.00 71.00 129 LYS A N 1
ATOM 951 C CA . LYS A 1 129 ? 8.842 9.776 -1.969 1.00 71.00 129 LYS A CA 1
ATOM 952 C C . LYS A 1 129 ? 9.089 8.406 -2.601 1.00 71.00 129 LYS A C 1
ATOM 954 O O . LYS A 1 129 ? 10.150 8.177 -3.180 1.00 71.00 129 LYS A O 1
ATOM 959 N N . VAL A 1 130 ? 8.113 7.507 -2.522 1.00 66.88 130 VAL A N 1
ATOM 960 C CA . VAL A 1 130 ? 8.099 6.292 -3.349 1.00 66.88 130 VAL A CA 1
ATOM 961 C C . VAL A 1 130 ? 7.419 6.579 -4.688 1.00 66.88 130 VAL A C 1
ATOM 963 O O . VAL A 1 130 ? 8.003 6.266 -5.723 1.00 66.88 130 VAL A O 1
ATOM 966 N N . GLN A 1 131 ? 6.231 7.198 -4.689 1.00 64.69 131 GLN A N 1
ATOM 967 C CA . GLN A 1 131 ? 5.435 7.453 -5.898 1.00 64.69 131 GLN A CA 1
ATOM 968 C C . GLN A 1 131 ? 4.777 8.849 -5.960 1.00 64.69 131 GLN A C 1
ATOM 970 O O . GLN A 1 131 ? 4.176 9.174 -6.979 1.00 64.69 131 GLN A O 1
ATOM 975 N N . GLY A 1 132 ? 4.956 9.709 -4.949 1.00 68.19 132 GLY A N 1
ATOM 976 C CA . GLY A 1 132 ? 4.505 11.109 -4.962 1.00 68.19 132 GLY A CA 1
ATOM 977 C C . GLY A 1 132 ? 3.298 11.431 -4.072 1.00 68.19 132 GLY A C 1
ATOM 978 O O . GLY A 1 132 ? 2.855 12.576 -4.067 1.00 68.19 132 GLY A O 1
ATOM 979 N N . GLY A 1 133 ? 2.783 10.470 -3.304 1.00 78.06 133 GLY A N 1
ATOM 980 C CA . GLY A 1 133 ? 1.763 10.691 -2.283 1.00 78.06 133 GLY A CA 1
ATOM 981 C C . GLY A 1 133 ? 2.311 11.475 -1.090 1.00 78.06 133 GLY A C 1
ATOM 982 O O . GLY A 1 133 ? 3.275 11.060 -0.442 1.00 78.06 133 GLY A O 1
ATOM 983 N N . ASP A 1 134 ? 1.680 12.607 -0.773 1.00 85.00 134 ASP A N 1
ATOM 984 C CA . ASP A 1 134 ? 2.147 13.542 0.256 1.00 85.00 134 ASP A CA 1
ATOM 985 C C . ASP A 1 134 ? 1.110 13.844 1.343 1.00 85.00 134 ASP A C 1
ATOM 987 O O . ASP A 1 134 ? 1.390 14.639 2.235 1.00 85.00 134 ASP A O 1
ATOM 991 N N . LYS A 1 135 ? -0.078 13.233 1.308 1.00 91.44 135 LYS A N 1
ATOM 992 C CA . LYS A 1 135 ? -1.213 13.599 2.171 1.00 91.44 135 LYS A CA 1
ATOM 993 C C . LYS A 1 135 ? -1.632 12.505 3.124 1.00 91.44 135 LYS A C 1
ATOM 995 O O . LYS A 1 135 ? -1.312 11.336 2.952 1.00 91.44 135 LYS A O 1
ATOM 1000 N N . PHE A 1 136 ? -2.355 12.907 4.162 1.00 93.69 136 PHE A N 1
ATOM 1001 C CA . PHE A 1 136 ? -3.149 12.003 4.976 1.00 93.69 136 PHE A CA 1
ATOM 1002 C C . PHE A 1 136 ? -4.564 11.938 4.395 1.00 93.69 136 PHE A C 1
ATOM 1004 O O . PHE A 1 136 ? -5.434 12.714 4.781 1.00 93.69 136 PHE A O 1
ATOM 1011 N N . ASP A 1 137 ? -4.781 11.069 3.414 1.00 91.31 137 ASP A N 1
ATOM 1012 C CA . ASP A 1 137 ? -5.990 11.108 2.585 1.00 91.31 137 ASP A CA 1
ATOM 1013 C C . ASP A 1 137 ? -7.193 10.407 3.214 1.00 91.31 137 ASP A C 1
ATOM 1015 O O . ASP A 1 137 ? -8.327 10.865 3.062 1.00 91.31 137 ASP A O 1
ATOM 1019 N N . GLU A 1 138 ? -6.971 9.311 3.943 1.00 94.31 138 GLU A N 1
ATOM 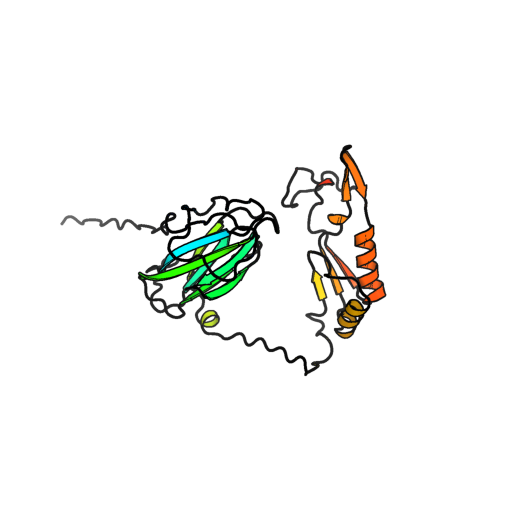1020 C CA . GLU A 1 138 ? -8.069 8.497 4.462 1.00 94.31 138 GLU A CA 1
ATOM 1021 C C . GLU A 1 138 ? -7.809 7.987 5.882 1.00 94.31 138 GLU A C 1
ATOM 1023 O O . GLU A 1 138 ? -6.725 7.510 6.210 1.00 94.31 138 GLU A O 1
ATOM 1028 N N . ALA A 1 139 ? -8.848 8.060 6.717 1.00 95.38 139 ALA A N 1
ATOM 1029 C CA . ALA A 1 139 ? -8.968 7.372 8.000 1.00 95.38 139 ALA A CA 1
ATOM 1030 C C . ALA A 1 139 ? -10.453 7.143 8.293 1.00 95.38 139 ALA A C 1
ATOM 1032 O O . ALA A 1 139 ? -11.116 7.950 8.952 1.00 95.38 139 ALA A O 1
ATOM 1033 N N . LYS A 1 140 ? -10.998 6.060 7.744 1.00 95.38 140 LYS A N 1
ATOM 1034 C CA . LYS A 1 140 ? -12.437 5.802 7.705 1.00 95.38 140 LYS A CA 1
ATOM 1035 C C . LYS A 1 140 ? -12.789 4.491 8.401 1.00 95.38 140 LYS A C 1
ATOM 1037 O O . LYS A 1 140 ? -12.236 3.441 8.087 1.00 95.38 140 LYS A O 1
ATOM 1042 N N . TRP A 1 141 ? -13.760 4.539 9.312 1.00 97.19 141 TRP A N 1
ATOM 1043 C CA . TRP A 1 141 ? -14.374 3.336 9.879 1.00 97.19 141 TRP A CA 1
ATOM 1044 C C . TRP A 1 141 ? -15.206 2.604 8.834 1.00 97.19 141 TRP A C 1
ATOM 1046 O O . TRP A 1 141 ? -15.991 3.221 8.117 1.00 97.19 141 TRP A O 1
ATOM 1056 N N . VAL A 1 142 ? -15.068 1.282 8.793 1.00 97.50 142 VAL A N 1
ATOM 1057 C CA . VAL A 1 142 ? -15.833 0.420 7.891 1.00 97.50 142 VAL A CA 1
ATOM 1058 C C . VAL A 1 142 ? -16.369 -0.802 8.621 1.00 97.50 142 VAL A C 1
ATOM 1060 O O . VAL A 1 142 ? -15.730 -1.339 9.529 1.00 97.50 142 VAL A O 1
ATOM 1063 N N . LEU A 1 143 ? -17.543 -1.264 8.198 1.00 98.00 143 LEU A N 1
ATOM 1064 C CA . LEU A 1 143 ? -18.008 -2.606 8.530 1.00 98.00 143 LEU A CA 1
ATOM 1065 C C . LEU A 1 143 ? -17.296 -3.602 7.622 1.00 98.00 143 LEU A C 1
ATOM 1067 O O . LEU A 1 143 ? -17.284 -3.438 6.401 1.00 98.00 143 LEU A O 1
ATOM 1071 N N . VAL A 1 144 ? -16.710 -4.632 8.222 1.00 96.62 144 VAL A N 1
ATOM 1072 C CA . VAL A 1 144 ? -16.051 -5.704 7.478 1.00 96.62 144 VAL A CA 1
ATOM 1073 C C . VAL A 1 144 ? -17.030 -6.859 7.343 1.00 96.62 144 VAL A C 1
ATOM 1075 O O . VAL A 1 144 ? -17.717 -7.224 8.297 1.00 96.62 144 VAL A O 1
ATOM 1078 N N . ASP A 1 145 ? -17.095 -7.431 6.145 1.00 94.44 145 ASP A N 1
ATOM 1079 C CA . ASP A 1 145 ? -17.870 -8.639 5.888 1.00 94.44 145 ASP A CA 1
ATOM 1080 C C . ASP A 1 145 ? -17.472 -9.751 6.887 1.00 94.44 145 ASP A C 1
ATOM 1082 O O . ASP A 1 145 ? -16.291 -10.114 6.936 1.00 94.44 145 ASP A O 1
ATOM 1086 N N . PRO A 1 146 ? -18.416 -10.301 7.678 1.00 93.69 146 PRO A N 1
ATOM 1087 C CA . PRO A 1 146 ? -18.145 -11.390 8.611 1.00 93.69 146 PRO A CA 1
ATOM 1088 C C . PRO A 1 146 ? -17.470 -12.613 8.001 1.00 93.69 146 PRO A C 1
ATOM 1090 O O . PRO A 1 146 ? -16.657 -13.241 8.680 1.00 93.69 146 PRO A O 1
ATOM 1093 N N . GLU A 1 147 ? -17.753 -12.949 6.743 1.00 90.31 147 GLU A N 1
ATOM 1094 C CA . GLU A 1 147 ? -17.083 -14.073 6.084 1.00 90.31 147 GLU A CA 1
ATOM 1095 C C . GLU A 1 147 ? -15.601 -13.773 5.856 1.00 90.31 147 GLU A C 1
ATOM 1097 O O . GLU A 1 147 ? -14.749 -14.629 6.092 1.00 90.31 147 GLU A O 1
ATOM 1102 N N . ARG A 1 148 ? -15.269 -12.533 5.479 1.00 87.69 148 ARG A N 1
ATOM 1103 C CA . ARG A 1 148 ? -13.878 -12.090 5.302 1.00 87.69 148 ARG A CA 1
ATOM 1104 C C . ARG A 1 148 ? -13.149 -11.902 6.629 1.00 87.69 148 ARG A C 1
ATOM 1106 O O . ARG A 1 148 ? -11.956 -12.171 6.691 1.00 87.69 148 ARG A O 1
ATOM 1113 N N . ALA A 1 149 ? -13.842 -11.424 7.663 1.00 91.31 149 ALA A N 1
ATOM 1114 C CA . ALA A 1 149 ? -13.250 -11.164 8.973 1.00 91.31 149 ALA A CA 1
ATOM 1115 C C . ALA A 1 149 ? -12.914 -12.456 9.729 1.00 91.31 149 ALA A C 1
ATOM 1117 O O . ALA A 1 149 ? -11.854 -12.548 10.339 1.00 91.31 149 ALA A O 1
ATOM 1118 N N . HIS A 1 150 ? -13.802 -13.453 9.682 1.00 88.62 150 HIS A N 1
ATOM 1119 C CA . HIS A 1 150 ? -13.613 -14.722 10.392 1.00 88.62 150 HIS A CA 1
ATOM 1120 C C . HIS A 1 150 ? -12.962 -15.803 9.523 1.00 88.62 150 HIS A C 1
ATOM 1122 O O . HIS A 1 150 ? -12.408 -16.780 10.038 1.00 88.62 150 HIS A O 1
ATOM 1128 N N . GLY A 1 151 ? -13.051 -15.657 8.201 1.00 82.50 151 GLY A N 1
ATOM 1129 C CA . GLY A 1 151 ? -12.444 -16.568 7.249 1.00 82.50 151 GLY A CA 1
ATOM 1130 C C . GLY A 1 151 ? -10.925 -16.526 7.350 1.00 82.50 151 GLY A C 1
ATOM 1131 O O . GLY A 1 151 ? -10.298 -15.473 7.270 1.00 82.50 151 GLY A O 1
ATOM 1132 N N . ARG A 1 152 ? -10.301 -17.696 7.486 1.00 74.81 152 ARG A N 1
ATOM 1133 C CA . ARG A 1 152 ? -8.850 -17.814 7.331 1.00 74.81 152 ARG A CA 1
ATOM 1134 C C . ARG A 1 152 ? -8.541 -18.081 5.868 1.00 74.81 152 ARG A C 1
ATOM 1136 O O . ARG A 1 152 ? -8.856 -19.157 5.365 1.00 74.81 152 ARG A O 1
ATOM 1143 N N . LEU A 1 153 ? -7.872 -17.143 5.204 1.00 73.19 153 LEU A N 1
ATOM 1144 C CA . LEU A 1 153 ? -7.196 -17.455 3.950 1.00 73.19 153 LEU A CA 1
ATOM 1145 C C . LEU A 1 153 ? -5.937 -18.264 4.279 1.00 73.19 153 LEU A C 1
ATOM 1147 O O . LEU A 1 153 ? -4.943 -17.724 4.762 1.00 73.19 153 LEU A O 1
ATOM 1151 N N . ALA A 1 154 ? -5.987 -19.574 4.053 1.00 71.31 154 ALA A N 1
ATOM 1152 C CA . ALA A 1 154 ? -4.816 -20.429 4.180 1.00 71.31 154 ALA A CA 1
ATOM 1153 C C . ALA A 1 154 ? -3.958 -20.304 2.915 1.00 71.31 154 ALA A C 1
ATOM 1155 O O . ALA A 1 154 ? -4.169 -21.011 1.931 1.00 71.31 154 ALA A O 1
ATOM 1156 N N . LEU A 1 155 ? -2.980 -19.399 2.946 1.00 69.19 155 LEU A N 1
ATOM 1157 C CA . LEU A 1 155 ? -1.887 -19.413 1.981 1.00 69.19 155 LEU A CA 1
ATOM 1158 C C . LEU A 1 155 ? -0.861 -20.438 2.459 1.00 69.19 155 LEU A C 1
ATOM 1160 O O . LEU A 1 155 ? -0.250 -20.274 3.513 1.00 69.19 155 LEU A O 1
ATOM 1164 N N . THR A 1 156 ? -0.696 -21.516 1.700 1.00 70.50 156 THR A N 1
ATOM 1165 C CA . THR A 1 156 ? 0.347 -22.512 1.953 1.00 70.50 156 THR A CA 1
ATOM 1166 C C . THR A 1 156 ? 1.329 -22.486 0.797 1.00 70.50 156 THR A C 1
ATOM 1168 O O . THR A 1 156 ? 0.938 -22.543 -0.366 1.00 70.50 156 THR A O 1
ATOM 1171 N N . VAL A 1 157 ? 2.610 -22.366 1.128 1.00 73.44 157 VAL A N 1
ATOM 1172 C CA . VAL A 1 157 ? 3.709 -22.564 0.188 1.00 73.44 157 VAL A CA 1
ATOM 1173 C C . VAL A 1 157 ? 4.480 -23.756 0.722 1.00 73.44 157 VAL A C 1
ATOM 1175 O O . VAL A 1 157 ? 5.057 -23.684 1.804 1.00 73.44 157 VAL A O 1
ATOM 1178 N N . ASP A 1 158 ? 4.443 -24.864 -0.006 1.00 80.00 158 ASP A N 1
ATOM 1179 C CA . ASP A 1 158 ? 5.277 -26.025 0.276 1.00 80.00 158 ASP A CA 1
ATOM 1180 C C . ASP A 1 158 ? 6.437 -26.027 -0.727 1.00 80.00 158 ASP A C 1
ATOM 1182 O O . ASP A 1 158 ? 6.278 -26.518 -1.846 1.00 80.00 158 ASP A O 1
ATOM 1186 N N . PRO A 1 159 ? 7.604 -25.462 -0.367 1.00 75.62 159 PRO A N 1
ATOM 1187 C CA . PRO A 1 159 ? 8.733 -25.376 -1.286 1.00 75.62 159 PRO A CA 1
ATOM 1188 C C . PRO A 1 159 ? 9.347 -26.749 -1.590 1.00 75.62 159 PRO A C 1
ATOM 1190 O O . PRO A 1 159 ? 10.138 -26.865 -2.523 1.00 75.62 159 PRO A O 1
ATOM 1193 N N . SER A 1 160 ? 9.006 -27.789 -0.817 1.00 82.25 160 SER A N 1
ATOM 1194 C CA . SER A 1 160 ? 9.470 -29.158 -1.058 1.00 82.25 160 SER A CA 1
ATOM 1195 C C . SER A 1 160 ? 8.612 -29.903 -2.080 1.00 82.25 160 SER A C 1
ATOM 1197 O O . SER A 1 160 ? 9.029 -30.933 -2.614 1.00 82.25 160 SER A O 1
ATOM 1199 N N . ARG A 1 161 ? 7.423 -29.372 -2.383 1.00 81.81 161 ARG A N 1
ATOM 1200 C CA . ARG A 1 161 ? 6.464 -29.980 -3.293 1.00 81.81 161 ARG A CA 1
ATOM 1201 C C . ARG A 1 161 ? 6.392 -29.203 -4.600 1.00 81.81 161 ARG A C 1
ATOM 1203 O O . ARG A 1 161 ? 5.747 -28.165 -4.703 1.00 81.81 161 ARG A O 1
ATOM 1210 N N . LEU A 1 162 ? 6.990 -29.776 -5.638 1.00 78.19 162 LEU A N 1
ATOM 1211 C CA . LEU A 1 162 ? 6.804 -29.314 -7.010 1.00 78.19 162 LEU A CA 1
ATOM 1212 C C . LEU A 1 162 ? 5.417 -29.754 -7.499 1.00 78.19 162 LEU A C 1
ATOM 1214 O O . LEU A 1 162 ? 5.130 -30.948 -7.573 1.00 78.19 162 LEU A O 1
ATOM 1218 N N . LEU A 1 163 ? 4.548 -28.790 -7.813 1.00 77.19 163 LEU A N 1
ATOM 1219 C CA . LEU A 1 163 ? 3.209 -29.049 -8.364 1.00 77.19 163 LEU A CA 1
ATOM 1220 C C . LEU A 1 163 ? 3.206 -29.201 -9.896 1.00 77.19 163 LEU A C 1
ATOM 1222 O O . LEU A 1 163 ? 2.149 -29.432 -10.479 1.00 77.19 163 LEU A O 1
ATOM 1226 N N . GLY A 1 164 ? 4.382 -29.121 -10.524 1.00 79.19 164 GLY A N 1
ATOM 1227 C CA . GLY A 1 164 ? 4.554 -29.111 -11.974 1.00 79.19 164 GLY A CA 1
ATOM 1228 C C . GLY A 1 164 ? 4.598 -27.691 -12.534 1.00 79.19 164 GLY A C 1
ATOM 1229 O O . GLY A 1 164 ? 4.923 -26.747 -11.813 1.00 79.19 164 GLY A O 1
ATOM 1230 N N . ASP A 1 165 ? 4.287 -27.566 -13.821 1.00 77.75 165 ASP A N 1
ATOM 1231 C CA . ASP A 1 165 ? 4.327 -26.297 -14.548 1.00 77.75 165 ASP A CA 1
ATOM 1232 C C . ASP A 1 165 ? 3.263 -25.311 -14.046 1.00 77.75 165 ASP A C 1
ATOM 1234 O O . ASP A 1 165 ? 2.187 -25.697 -13.573 1.00 77.75 165 ASP A O 1
ATOM 1238 N N . VAL A 1 166 ? 3.535 -24.015 -14.202 1.00 73.25 166 VAL A N 1
ATOM 1239 C CA . VAL A 1 166 ? 2.567 -22.959 -13.900 1.00 73.25 166 VAL A CA 1
ATOM 1240 C C . VAL A 1 166 ? 1.331 -23.110 -14.809 1.00 73.25 166 VAL A C 1
ATOM 1242 O O . VAL A 1 166 ? 1.462 -23.136 -16.037 1.00 73.25 166 VAL A O 1
ATOM 1245 N N . PRO A 1 167 ? 0.106 -23.196 -14.249 1.00 75.50 167 PRO A N 1
ATOM 1246 C CA . PRO A 1 167 ? -1.121 -23.261 -15.033 1.00 75.50 167 PRO A CA 1
ATOM 1247 C C . PRO A 1 167 ? -1.228 -22.111 -16.041 1.00 75.50 167 PRO A C 1
ATOM 1249 O O . PRO A 1 167 ? -0.959 -20.960 -15.706 1.00 75.50 167 PRO A O 1
ATOM 1252 N N . ASN A 1 168 ? -1.712 -22.395 -17.255 1.00 72.56 168 ASN A N 1
ATOM 1253 C CA . ASN A 1 168 ? -1.791 -21.406 -18.343 1.00 72.56 168 ASN A CA 1
ATOM 1254 C C . ASN A 1 168 ? -2.492 -20.092 -17.947 1.00 72.56 168 ASN A C 1
ATOM 1256 O O . ASN A 1 168 ? -2.107 -19.035 -18.432 1.00 72.56 168 ASN A O 1
ATOM 1260 N N . GLY A 1 169 ? -3.492 -20.146 -17.059 1.00 69.50 169 GLY A N 1
ATOM 1261 C CA . GLY A 1 169 ? -4.218 -18.960 -16.588 1.00 69.50 169 GLY A CA 1
ATOM 1262 C C . GLY A 1 169 ? -3.398 -17.999 -15.719 1.00 69.50 169 GLY A C 1
ATOM 1263 O O . GLY A 1 169 ? -3.847 -16.884 -15.481 1.00 69.50 169 GLY A O 1
ATOM 1264 N N . ILE A 1 170 ? -2.215 -18.412 -15.254 1.00 74.06 170 ILE A N 1
ATOM 1265 C CA . ILE A 1 170 ? -1.303 -17.604 -14.430 1.00 74.06 170 ILE A CA 1
ATOM 1266 C C . ILE A 1 170 ? 0.134 -17.588 -14.984 1.00 74.06 170 ILE A C 1
ATOM 1268 O O . ILE A 1 170 ? 1.059 -17.165 -14.301 1.00 74.06 170 ILE A O 1
ATOM 1272 N N . ALA A 1 171 ? 0.334 -18.024 -16.233 1.00 82.25 171 ALA A N 1
ATOM 1273 C CA . ALA A 1 171 ? 1.650 -18.090 -16.880 1.00 82.25 171 ALA A CA 1
ATOM 1274 C C . ALA A 1 171 ? 2.181 -16.723 -17.365 1.00 82.25 171 ALA A C 1
ATOM 1276 O O . ALA A 1 171 ? 3.205 -16.665 -18.050 1.00 82.25 171 ALA A O 1
ATOM 1277 N N . GLY A 1 172 ? 1.480 -15.633 -17.043 1.00 79.12 172 GLY A N 1
ATOM 1278 C CA . GLY A 1 172 ? 1.903 -14.266 -17.323 1.00 79.12 172 GLY A CA 1
ATOM 1279 C C . GLY A 1 172 ? 2.536 -13.613 -16.099 1.00 79.12 172 GLY A C 1
ATOM 1280 O O . GLY A 1 172 ? 1.972 -13.653 -15.007 1.00 79.12 172 GLY A O 1
ATOM 1281 N N . LEU A 1 173 ? 3.685 -12.973 -16.298 1.00 75.62 173 LEU A N 1
ATOM 1282 C CA . LEU A 1 173 ? 4.296 -12.069 -15.328 1.00 75.62 173 LEU A CA 1
ATOM 1283 C C . LEU A 1 173 ? 3.980 -10.627 -15.713 1.00 75.62 173 LEU A C 1
ATOM 1285 O O . LEU A 1 173 ? 4.018 -10.277 -16.889 1.00 75.62 173 LEU A O 1
ATOM 1289 N N . SER A 1 174 ? 3.687 -9.782 -14.727 1.00 78.75 174 SER A N 1
ATOM 1290 C CA . SER A 1 174 ? 3.508 -8.343 -14.924 1.00 78.75 174 SER A CA 1
ATOM 1291 C C . SER A 1 174 ? 4.360 -7.590 -13.928 1.00 78.75 174 SER A C 1
ATOM 1293 O O . SER A 1 174 ? 4.317 -7.889 -12.734 1.00 78.75 174 SER A O 1
ATOM 1295 N N . GLN A 1 175 ? 5.104 -6.598 -14.408 1.00 68.44 175 GLN A N 1
ATOM 1296 C CA . GLN A 1 175 ? 5.995 -5.836 -13.555 1.00 68.44 175 GLN A CA 1
ATOM 1297 C C . GLN A 1 175 ? 6.045 -4.350 -13.927 1.00 68.44 175 GLN A C 1
ATOM 1299 O O . GLN A 1 175 ? 6.418 -3.992 -15.041 1.00 68.44 175 GLN A O 1
ATOM 1304 N N . GLY A 1 176 ? 5.743 -3.494 -12.943 1.00 63.56 176 GLY A N 1
ATOM 1305 C CA . GLY A 1 176 ? 5.696 -2.035 -13.100 1.00 63.56 176 GLY A CA 1
ATOM 1306 C C . GLY A 1 176 ? 7.057 -1.318 -13.134 1.00 63.56 176 GLY A C 1
ATOM 1307 O O . GLY A 1 176 ? 7.151 -0.227 -13.686 1.00 63.56 176 GLY A O 1
ATOM 1308 N N . GLY A 1 177 ? 8.118 -1.914 -12.566 1.00 63.19 177 GLY A N 1
ATOM 1309 C CA . GLY A 1 177 ? 9.412 -1.240 -12.325 1.00 63.19 177 GLY A CA 1
ATOM 1310 C C . GLY A 1 177 ? 10.670 -1.928 -12.878 1.00 63.19 177 GLY A C 1
ATOM 1311 O O . GLY A 1 177 ? 11.763 -1.389 -12.730 1.00 63.19 177 GLY A O 1
ATOM 1312 N N . GLY A 1 178 ? 10.542 -3.079 -13.547 1.00 65.19 178 GLY A N 1
ATOM 1313 C CA . GLY A 1 178 ? 11.685 -3.917 -13.955 1.00 65.19 178 GLY A CA 1
ATOM 1314 C C . GLY A 1 178 ? 12.248 -4.789 -12.823 1.00 65.19 178 GLY A C 1
ATOM 1315 O O . GLY A 1 178 ? 11.973 -4.546 -11.650 1.00 65.19 178 GLY A O 1
ATOM 1316 N N . LEU A 1 179 ? 12.968 -5.863 -13.168 1.00 66.12 179 LEU A N 1
ATOM 1317 C CA . LEU A 1 179 ? 13.429 -6.901 -12.232 1.00 66.12 179 LEU A CA 1
ATOM 1318 C C . LEU A 1 179 ? 14.536 -6.398 -11.299 1.00 66.12 179 LEU A C 1
ATOM 1320 O O . LEU A 1 179 ? 15.262 -5.461 -11.624 1.00 66.12 179 LEU A O 1
ATOM 1324 N N . ALA A 1 180 ? 14.675 -7.059 -10.144 1.00 66.25 180 ALA A N 1
ATOM 1325 C CA . ALA A 1 180 ? 15.788 -6.810 -9.227 1.00 66.25 180 ALA A CA 1
ATOM 1326 C C . ALA A 1 180 ? 17.152 -7.067 -9.899 1.00 66.25 180 ALA A C 1
ATOM 1328 O O . ALA A 1 180 ? 18.142 -6.438 -9.529 1.00 66.25 180 ALA A O 1
ATOM 1329 N N . ASP A 1 181 ? 17.184 -7.954 -10.900 1.00 78.25 181 ASP A N 1
ATOM 1330 C CA . ASP A 1 181 ? 18.340 -8.274 -11.728 1.00 78.25 181 ASP A CA 1
ATOM 1331 C C . ASP A 1 181 ? 17.917 -8.890 -13.082 1.00 78.25 181 ASP A C 1
ATOM 1333 O O . ASP A 1 181 ? 16.770 -9.302 -13.258 1.00 78.25 181 ASP A O 1
ATOM 1337 N N . TYR A 1 182 ? 18.856 -8.961 -14.032 1.00 86.38 182 TYR A N 1
ATOM 1338 C CA . TYR A 1 182 ? 18.684 -9.601 -15.350 1.00 86.38 182 TYR A CA 1
ATOM 1339 C C . TYR A 1 182 ? 19.713 -10.731 -15.563 1.00 86.38 182 TYR A C 1
ATOM 1341 O O . TYR A 1 182 ? 20.234 -10.949 -16.667 1.00 86.38 182 TYR A O 1
ATOM 1349 N N . GLU A 1 183 ? 20.039 -11.441 -14.480 1.00 91.19 183 GLU A N 1
ATOM 1350 C CA . GLU A 1 183 ? 21.067 -12.480 -14.463 1.00 91.19 183 GLU A CA 1
ATOM 1351 C C . GLU A 1 183 ? 20.552 -13.819 -15.009 1.00 91.19 183 GLU A C 1
ATOM 1353 O O . GLU A 1 183 ? 19.376 -14.178 -14.892 1.00 91.19 183 GLU A O 1
ATOM 1358 N N . ASP A 1 184 ? 21.461 -14.632 -15.549 1.00 93.25 184 ASP A N 1
ATOM 1359 C CA . ASP A 1 184 ? 21.122 -15.945 -16.120 1.00 93.25 184 ASP A CA 1
ATOM 1360 C C . ASP A 1 184 ? 20.536 -16.911 -15.077 1.00 93.25 184 ASP A C 1
ATOM 1362 O O . ASP A 1 184 ? 19.787 -17.832 -15.410 1.00 93.25 184 ASP A O 1
ATOM 1366 N N . ALA A 1 185 ? 20.881 -16.733 -13.797 1.00 91.94 185 ALA A N 1
ATOM 1367 C CA . ALA A 1 185 ? 20.317 -17.517 -12.701 1.00 91.94 185 ALA A CA 1
ATOM 1368 C C . ALA A 1 185 ? 18.816 -17.243 -12.523 1.00 91.94 185 ALA A C 1
ATOM 1370 O O . ALA A 1 185 ? 18.033 -18.189 -12.400 1.00 91.94 185 ALA A O 1
ATOM 1371 N N . THR A 1 186 ? 18.419 -15.972 -12.582 1.00 90.00 186 THR A N 1
ATOM 1372 C CA . THR A 1 186 ? 17.023 -15.535 -12.496 1.00 90.00 186 THR A CA 1
ATOM 1373 C C . THR A 1 186 ? 16.246 -15.984 -13.726 1.00 90.00 186 THR A C 1
ATOM 1375 O O . THR A 1 186 ? 15.209 -16.633 -13.584 1.00 90.00 186 THR A O 1
ATOM 1378 N N . ALA A 1 187 ? 16.790 -15.768 -14.930 1.00 91.81 187 ALA A N 1
ATOM 1379 C CA . ALA A 1 187 ? 16.169 -16.228 -16.175 1.00 91.81 187 ALA A CA 1
ATOM 1380 C C . ALA A 1 187 ? 15.880 -17.738 -16.162 1.00 91.81 187 ALA A C 1
ATOM 1382 O O . ALA A 1 187 ? 14.789 -18.175 -16.526 1.00 91.81 187 ALA A O 1
ATOM 1383 N N . ARG A 1 188 ? 16.835 -18.543 -15.675 1.00 92.62 188 ARG A N 1
ATOM 1384 C CA . ARG A 1 188 ? 16.678 -19.997 -15.542 1.00 92.62 188 ARG A CA 1
ATOM 1385 C C . ARG A 1 188 ? 15.517 -20.366 -14.626 1.00 92.62 188 ARG A C 1
ATOM 1387 O O . ARG A 1 188 ? 14.738 -21.242 -14.981 1.00 92.62 188 ARG A O 1
ATOM 1394 N N . LYS A 1 189 ? 15.375 -19.691 -13.482 1.00 89.38 189 LYS A N 1
ATO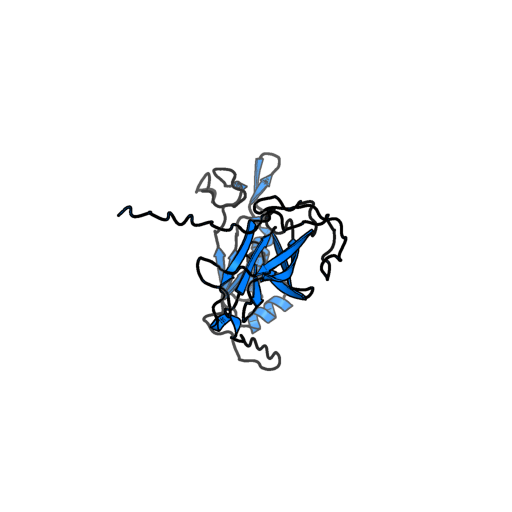M 1395 C CA . LYS A 1 189 ? 14.279 -19.943 -12.533 1.00 89.38 189 LYS A CA 1
ATOM 1396 C C . LYS A 1 189 ? 12.921 -19.578 -13.115 1.00 89.38 189 LYS A C 1
ATOM 1398 O O . LYS A 1 189 ? 11.968 -20.332 -12.950 1.00 89.38 189 LYS A O 1
ATOM 1403 N N . LEU A 1 190 ? 12.840 -18.463 -13.836 1.00 88.62 190 LEU A N 1
ATOM 1404 C CA . LEU A 1 190 ? 11.605 -18.061 -14.508 1.00 88.62 190 LEU A CA 1
ATOM 1405 C C . LEU A 1 190 ? 11.243 -19.032 -15.644 1.00 88.62 190 LEU A C 1
ATOM 1407 O O . LEU A 1 190 ? 10.079 -19.398 -15.791 1.00 88.62 190 LEU A O 1
ATOM 1411 N N . ARG A 1 191 ? 12.236 -19.533 -16.386 1.00 89.94 191 ARG A N 1
ATOM 1412 C CA . ARG A 1 191 ? 12.027 -20.562 -17.411 1.00 89.94 191 ARG A CA 1
ATOM 1413 C C . ARG A 1 191 ? 11.580 -21.900 -16.816 1.00 89.94 191 ARG A C 1
ATOM 1415 O O . ARG A 1 191 ? 10.648 -22.501 -17.334 1.00 89.94 191 ARG A O 1
ATOM 1422 N N . GLU A 1 192 ? 12.202 -22.347 -15.723 1.00 87.56 192 GLU A N 1
ATOM 1423 C CA . GLU A 1 192 ? 11.775 -23.534 -14.958 1.00 87.56 192 GLU A CA 1
ATOM 1424 C C . GLU A 1 192 ? 10.331 -23.396 -14.454 1.00 87.56 192 GLU A C 1
ATOM 1426 O O . GLU A 1 192 ? 9.609 -24.384 -14.388 1.00 87.56 192 GLU A O 1
ATOM 1431 N N . GLY A 1 193 ? 9.897 -22.171 -14.140 1.00 84.25 193 GLY A N 1
ATOM 1432 C CA . GLY A 1 193 ? 8.508 -21.873 -13.796 1.00 84.25 193 GLY A CA 1
ATOM 1433 C C . GLY A 1 193 ? 7.531 -21.968 -14.974 1.00 84.25 193 GLY A C 1
ATOM 1434 O O . GLY A 1 193 ? 6.329 -22.031 -14.751 1.00 84.25 193 GLY A O 1
ATOM 1435 N N . GLY A 1 194 ? 7.998 -21.993 -16.225 1.00 87.06 194 GLY A N 1
ATOM 1436 C CA . GLY A 1 194 ? 7.127 -22.105 -17.398 1.00 87.06 194 GLY A CA 1
ATOM 1437 C C . GLY A 1 194 ? 6.335 -20.832 -17.720 1.00 87.06 194 GLY A C 1
ATOM 1438 O O . GLY A 1 194 ? 5.269 -20.913 -18.334 1.00 87.06 194 GLY A O 1
ATOM 1439 N N . PHE A 1 195 ? 6.830 -19.657 -17.314 1.00 88.06 195 PHE A N 1
ATOM 1440 C CA . PHE A 1 195 ? 6.217 -18.380 -17.686 1.00 88.06 195 PHE A CA 1
ATOM 1441 C C . PHE A 1 195 ? 6.333 -18.140 -19.193 1.00 88.06 195 PHE A C 1
ATOM 1443 O O . PHE A 1 195 ? 7.411 -18.262 -19.771 1.00 88.06 195 PHE A O 1
ATOM 1450 N N . LYS A 1 196 ? 5.207 -17.792 -19.818 1.00 88.19 196 LYS A N 1
ATOM 1451 C CA . LYS A 1 196 ? 5.082 -17.648 -21.277 1.00 88.19 196 LYS A CA 1
ATOM 1452 C C . LYS A 1 196 ? 5.064 -16.201 -21.725 1.00 88.19 196 LYS A C 1
ATOM 1454 O O . LYS A 1 196 ? 5.500 -15.912 -22.829 1.00 88.19 196 LYS A O 1
ATOM 1459 N N . TRP A 1 197 ? 4.565 -15.313 -20.870 1.00 89.94 197 TRP A N 1
ATOM 1460 C CA . TRP A 1 197 ? 4.423 -13.898 -21.179 1.00 89.94 197 TRP A CA 1
ATOM 1461 C C . TRP A 1 197 ? 5.061 -13.048 -20.097 1.00 89.94 197 TRP A C 1
ATOM 1463 O O . TRP A 1 197 ? 4.912 -13.335 -18.906 1.00 89.94 197 TRP A O 1
ATOM 1473 N N . PHE A 1 198 ? 5.711 -11.969 -20.515 1.00 89.38 198 PHE A N 1
ATOM 1474 C CA . PHE A 1 198 ? 6.248 -10.967 -19.608 1.00 89.38 198 PHE A CA 1
ATOM 1475 C C . PHE A 1 198 ? 5.752 -9.583 -20.021 1.00 89.38 198 PHE A C 1
ATOM 1477 O O . PHE A 1 198 ? 6.148 -9.049 -21.057 1.00 89.38 198 PHE A O 1
ATOM 1484 N N . ARG A 1 199 ? 4.880 -8.987 -19.206 1.00 88.12 199 ARG A N 1
ATOM 1485 C CA . ARG A 1 199 ? 4.379 -7.626 -19.397 1.00 88.12 199 ARG A CA 1
ATOM 1486 C C . ARG A 1 199 ? 5.358 -6.610 -18.824 1.00 88.12 199 ARG A C 1
ATOM 1488 O O . ARG A 1 199 ? 5.648 -6.627 -17.627 1.00 88.12 199 ARG A O 1
ATOM 1495 N N . MET A 1 200 ? 5.806 -5.709 -19.690 1.00 85.31 200 MET A N 1
ATOM 1496 C CA . MET A 1 200 ? 6.582 -4.529 -19.337 1.00 85.31 200 MET A CA 1
ATOM 1497 C C . MET A 1 200 ? 5.710 -3.288 -19.397 1.00 85.31 200 MET A C 1
ATOM 1499 O O . MET A 1 200 ? 5.146 -2.955 -20.444 1.00 85.31 200 MET A O 1
ATOM 1503 N N . ASP A 1 201 ? 5.658 -2.585 -18.274 1.00 81.12 201 ASP A N 1
ATOM 1504 C CA . ASP A 1 201 ? 4.931 -1.332 -18.178 1.00 81.12 201 ASP A CA 1
ATOM 1505 C C . ASP A 1 201 ? 5.791 -0.152 -18.612 1.00 81.12 201 ASP A C 1
ATOM 1507 O O . ASP A 1 201 ? 6.978 -0.068 -18.295 1.00 81.12 201 ASP A O 1
ATOM 1511 N N . ASN A 1 202 ? 5.153 0.794 -19.304 1.00 79.62 202 ASN A N 1
ATOM 1512 C CA . ASN A 1 202 ? 5.671 2.144 -19.515 1.00 79.62 202 ASN A CA 1
ATOM 1513 C C . ASN A 1 202 ? 6.943 2.210 -20.365 1.00 79.62 202 ASN A C 1
ATOM 1515 O O . ASN A 1 202 ? 7.886 2.922 -20.016 1.00 79.62 202 ASN A O 1
ATOM 1519 N N . ILE A 1 203 ? 6.948 1.513 -21.506 1.00 83.38 203 ILE A N 1
ATOM 1520 C CA . ILE A 1 203 ? 8.148 1.315 -22.340 1.00 83.38 203 ILE A CA 1
ATOM 1521 C C . ILE A 1 203 ? 8.894 2.617 -22.671 1.00 83.38 203 ILE A C 1
ATOM 1523 O O . ILE A 1 203 ? 10.118 2.646 -22.660 1.00 83.38 203 ILE A O 1
ATOM 1527 N N . LEU A 1 204 ? 8.171 3.717 -22.895 1.00 85.94 204 LEU A N 1
ATOM 1528 C CA . LEU A 1 204 ? 8.768 4.995 -23.277 1.00 85.94 204 LEU A CA 1
ATOM 1529 C C . LEU A 1 204 ? 9.231 5.841 -22.082 1.00 85.94 204 LEU A C 1
ATOM 1531 O O . LEU A 1 204 ? 10.047 6.737 -22.258 1.00 85.94 204 LEU A O 1
ATOM 1535 N N . THR A 1 205 ? 8.760 5.565 -20.862 1.00 80.50 205 THR A N 1
ATOM 1536 C CA . THR A 1 205 ? 9.055 6.402 -19.681 1.00 80.50 205 THR A CA 1
ATOM 1537 C C . THR A 1 205 ? 10.548 6.475 -19.369 1.00 80.50 205 THR A C 1
ATOM 1539 O O . THR A 1 205 ? 11.045 7.538 -19.007 1.00 80.50 205 THR A O 1
ATOM 1542 N N . ALA A 1 206 ? 11.261 5.352 -19.477 1.00 81.19 206 ALA A N 1
ATOM 1543 C CA . ALA A 1 206 ? 12.702 5.316 -19.236 1.00 81.19 206 ALA A CA 1
ATOM 1544 C C . ALA A 1 206 ? 13.516 5.715 -20.479 1.00 81.19 206 ALA A C 1
ATOM 1546 O O . ALA A 1 206 ? 14.643 6.189 -20.335 1.00 81.19 206 ALA A O 1
ATOM 1547 N N . VAL A 1 207 ? 12.928 5.540 -21.668 1.00 89.88 207 VAL A N 1
ATOM 1548 C CA . VAL A 1 207 ? 13.597 5.707 -22.959 1.00 89.88 207 VAL A CA 1
ATOM 1549 C C . VAL A 1 207 ? 13.702 7.168 -23.360 1.00 89.88 207 VAL A C 1
ATOM 1551 O O . VAL A 1 207 ? 14.786 7.614 -23.724 1.00 89.88 207 VAL A O 1
ATOM 1554 N N . VAL A 1 208 ? 12.603 7.927 -23.306 1.00 91.75 208 VAL A N 1
ATOM 1555 C CA . VAL A 1 208 ? 12.606 9.319 -23.769 1.00 91.75 208 VAL A CA 1
ATOM 1556 C C . VAL A 1 208 ? 12.759 10.294 -22.610 1.00 91.75 208 VAL A C 1
ATOM 1558 O O . VAL A 1 208 ? 12.013 10.270 -21.631 1.00 91.75 208 VAL A O 1
ATOM 1561 N N . LYS A 1 209 ? 13.720 11.209 -22.742 1.00 91.06 209 LYS A N 1
ATOM 1562 C CA . LYS A 1 209 ? 13.962 12.302 -21.796 1.00 91.06 209 LYS A CA 1
ATOM 1563 C C . LYS A 1 209 ? 14.062 13.622 -22.544 1.00 91.06 209 LYS A C 1
ATOM 1565 O O . LYS A 1 209 ? 14.499 13.669 -23.692 1.00 91.06 209 LYS A O 1
ATOM 1570 N N . ARG A 1 210 ? 13.674 14.707 -21.876 1.00 89.50 210 ARG A N 1
ATOM 1571 C CA . ARG A 1 210 ? 13.989 16.061 -22.335 1.00 89.50 210 ARG A CA 1
ATOM 1572 C C . ARG A 1 210 ? 15.327 16.469 -21.725 1.00 89.50 210 ARG A C 1
ATOM 1574 O O . ARG A 1 210 ? 15.494 16.358 -20.514 1.00 89.50 210 ARG A O 1
ATOM 1581 N N . THR A 1 211 ? 16.263 16.894 -22.557 1.00 90.81 211 THR A N 1
ATOM 1582 C CA . THR A 1 211 ? 17.551 17.460 -22.132 1.00 90.81 211 THR A CA 1
ATOM 1583 C C . THR A 1 211 ? 17.387 18.915 -21.691 1.00 90.81 211 THR A C 1
ATOM 1585 O O . THR A 1 211 ? 16.358 19.542 -21.955 1.00 90.81 211 THR A O 1
ATOM 1588 N N . ASP A 1 212 ? 18.413 19.475 -21.045 1.00 90.00 212 ASP A N 1
ATOM 1589 C CA . ASP A 1 212 ? 18.392 20.855 -20.534 1.00 90.00 212 ASP A CA 1
ATOM 1590 C C . ASP A 1 212 ? 18.192 21.910 -21.640 1.00 90.00 212 ASP A C 1
ATOM 1592 O O . ASP A 1 212 ? 17.610 22.966 -21.400 1.00 90.00 212 ASP A O 1
ATOM 1596 N N . ASP A 1 213 ? 18.621 21.613 -22.871 1.00 92.00 213 ASP A N 1
ATOM 1597 C CA . ASP A 1 213 ? 18.425 22.460 -24.056 1.00 92.00 213 ASP A CA 1
ATOM 1598 C C . ASP A 1 213 ? 17.041 22.292 -24.717 1.00 92.00 213 ASP A C 1
ATOM 1600 O O . ASP A 1 213 ? 16.744 22.914 -25.738 1.00 92.00 213 ASP A O 1
ATOM 1604 N N . GLY A 1 214 ? 16.175 21.459 -24.136 1.00 87.62 214 GLY A N 1
ATOM 1605 C CA . GLY A 1 214 ? 14.815 21.221 -24.601 1.00 87.62 214 GLY A CA 1
ATOM 1606 C C . GLY A 1 214 ? 14.686 20.184 -25.717 1.00 87.62 214 GLY A C 1
ATOM 1607 O O . GLY A 1 214 ? 13.549 19.900 -26.115 1.00 87.62 214 GLY A O 1
ATOM 1608 N N . THR A 1 215 ? 15.785 19.592 -26.195 1.00 91.81 215 THR A N 1
ATOM 1609 C CA . THR A 1 215 ? 15.747 18.509 -27.189 1.00 91.81 215 THR A CA 1
ATOM 1610 C C . THR A 1 215 ? 15.301 17.175 -26.573 1.00 91.81 215 THR A C 1
ATOM 1612 O O . THR A 1 215 ? 15.141 17.038 -25.356 1.00 91.81 215 THR A O 1
ATOM 1615 N N . LEU A 1 216 ? 14.969 16.203 -27.428 1.00 92.50 216 LEU A N 1
ATOM 1616 C CA . LEU A 1 216 ? 14.593 14.855 -27.003 1.00 92.50 216 LEU A CA 1
ATOM 1617 C C . LEU A 1 216 ? 15.812 13.944 -27.112 1.00 92.50 216 LEU A C 1
ATOM 1619 O O . LEU A 1 216 ? 16.404 13.831 -28.184 1.00 92.50 216 LEU A O 1
ATOM 1623 N N . SER A 1 217 ? 16.143 13.274 -26.015 1.00 93.25 217 SER A N 1
ATOM 1624 C CA . SER A 1 217 ? 17.135 12.205 -25.980 1.00 93.25 217 SER A CA 1
ATOM 1625 C C . SER A 1 217 ? 16.430 10.864 -25.807 1.00 93.25 217 SER A C 1
ATOM 1627 O O . SER A 1 217 ? 15.479 10.761 -25.028 1.00 93.25 217 SER A O 1
ATOM 1629 N N . TYR A 1 218 ? 16.904 9.858 -26.540 1.00 94.06 218 TYR A N 1
ATOM 1630 C CA . TYR A 1 218 ? 16.390 8.494 -26.511 1.00 94.06 218 TYR A CA 1
ATOM 1631 C C . TYR A 1 218 ? 17.499 7.554 -26.044 1.00 94.06 218 TYR A C 1
ATOM 1633 O O . TYR A 1 218 ? 18.526 7.430 -26.711 1.00 94.06 218 TYR A O 1
ATOM 1641 N N . ASP A 1 219 ? 17.283 6.895 -24.912 1.00 92.62 219 ASP A N 1
ATOM 1642 C CA . ASP A 1 219 ? 18.181 5.890 -24.350 1.00 92.62 219 ASP A CA 1
ATOM 1643 C C . ASP A 1 219 ? 17.458 4.544 -24.264 1.00 92.62 219 ASP A C 1
ATOM 1645 O O . ASP A 1 219 ? 16.657 4.293 -23.364 1.00 92.62 219 ASP A O 1
ATOM 1649 N N . TRP A 1 220 ? 17.738 3.673 -25.229 1.00 92.88 220 TRP A N 1
ATOM 1650 C CA . TRP A 1 220 ? 17.132 2.346 -25.325 1.00 92.88 220 TRP A CA 1
ATOM 1651 C C . TRP A 1 220 ? 17.872 1.286 -24.505 1.00 92.88 220 TRP A C 1
ATOM 1653 O O . TRP A 1 220 ? 17.387 0.168 -24.391 1.00 92.88 220 TRP A O 1
ATOM 1663 N N . THR A 1 221 ? 18.996 1.628 -23.867 1.00 90.81 221 THR A N 1
ATOM 1664 C CA . THR A 1 221 ? 19.914 0.651 -23.259 1.00 90.81 221 THR A CA 1
ATOM 1665 C C . THR A 1 221 ? 19.226 -0.275 -22.253 1.00 90.81 221 THR A C 1
ATOM 1667 O O . THR A 1 221 ? 19.421 -1.490 -22.279 1.00 90.81 221 THR A O 1
ATOM 1670 N N . ASP A 1 222 ? 18.411 0.279 -21.348 1.00 87.12 222 ASP A N 1
ATOM 1671 C CA . ASP A 1 222 ? 17.692 -0.536 -20.361 1.00 87.12 222 ASP A CA 1
ATOM 1672 C C . ASP A 1 222 ? 16.509 -1.294 -20.978 1.00 87.12 222 ASP A C 1
ATOM 1674 O O . ASP A 1 222 ? 16.204 -2.403 -20.544 1.00 87.12 222 ASP A O 1
ATOM 1678 N N . PHE A 1 223 ? 15.862 -0.722 -21.998 1.00 89.38 223 PHE A N 1
ATOM 1679 C CA . PHE A 1 223 ? 14.777 -1.381 -22.721 1.00 89.38 223 PHE A CA 1
ATOM 1680 C C . PHE A 1 223 ? 15.291 -2.614 -23.470 1.00 89.38 223 PHE A C 1
ATOM 1682 O O . PHE A 1 223 ? 14.763 -3.704 -23.262 1.00 89.38 223 PHE A O 1
ATOM 1689 N N . ASP A 1 224 ? 16.357 -2.463 -24.255 1.00 92.31 224 ASP A N 1
ATOM 1690 C CA . ASP A 1 224 ? 16.965 -3.549 -25.025 1.00 92.31 224 ASP A CA 1
ATOM 1691 C C . ASP A 1 224 ? 17.423 -4.671 -24.092 1.00 92.31 224 ASP A C 1
ATOM 1693 O O . ASP A 1 224 ? 17.030 -5.822 -24.258 1.00 92.31 224 ASP A O 1
ATOM 1697 N N . ARG A 1 225 ? 18.112 -4.322 -22.996 1.00 90.81 225 ARG A N 1
ATOM 1698 C CA . ARG A 1 225 ? 18.528 -5.295 -21.976 1.00 90.81 225 ARG A CA 1
ATOM 1699 C C . ARG A 1 225 ? 17.359 -6.111 -21.412 1.00 90.81 225 ARG A C 1
ATOM 1701 O O . ARG A 1 225 ? 17.511 -7.306 -21.151 1.00 90.81 225 ARG A O 1
ATOM 1708 N N . ARG A 1 226 ? 16.202 -5.479 -21.181 1.00 89.56 226 ARG A N 1
ATOM 1709 C CA . ARG A 1 226 ? 14.991 -6.166 -20.702 1.00 89.56 226 ARG A CA 1
ATOM 1710 C C . ARG A 1 226 ? 14.402 -7.075 -21.771 1.00 89.56 226 ARG A C 1
ATOM 1712 O O . ARG A 1 226 ? 14.019 -8.199 -21.454 1.00 89.56 226 ARG A O 1
ATOM 1719 N N . VAL A 1 227 ? 14.324 -6.596 -23.011 1.00 91.88 227 VAL A N 1
ATOM 1720 C CA . VAL A 1 227 ? 13.823 -7.381 -24.143 1.00 91.88 227 VAL A CA 1
ATOM 1721 C C . VAL A 1 227 ? 14.699 -8.609 -24.362 1.00 91.88 227 VAL A C 1
ATOM 1723 O O . VAL A 1 227 ? 14.159 -9.709 -24.413 1.00 91.88 227 VAL A O 1
ATOM 1726 N N . ASP A 1 228 ? 16.022 -8.455 -24.374 1.00 94.62 228 ASP A N 1
ATOM 1727 C CA . ASP A 1 228 ? 16.972 -9.562 -24.517 1.00 94.62 228 ASP A CA 1
ATOM 1728 C C . ASP A 1 228 ? 16.803 -10.582 -23.386 1.00 94.62 228 ASP A C 1
ATOM 1730 O O . ASP A 1 228 ? 16.765 -11.794 -23.600 1.00 94.62 228 ASP A O 1
ATOM 1734 N N . PHE A 1 229 ? 16.619 -10.107 -22.153 1.00 93.56 229 PHE A N 1
ATOM 1735 C CA . PHE A 1 229 ? 16.337 -10.992 -21.031 1.00 93.56 229 PHE A CA 1
ATOM 1736 C C . PHE A 1 229 ? 15.033 -11.785 -21.224 1.00 93.56 229 PHE A C 1
ATOM 1738 O O . PHE A 1 229 ? 15.016 -12.996 -21.002 1.00 93.56 229 PHE A O 1
ATOM 1745 N N . ILE A 1 230 ? 13.946 -11.137 -21.645 1.00 92.56 230 ILE A N 1
ATOM 1746 C CA . ILE A 1 230 ? 12.635 -11.781 -21.831 1.00 92.56 230 ILE A CA 1
ATOM 1747 C C . ILE A 1 230 ? 12.676 -12.767 -23.005 1.00 92.56 230 ILE A C 1
ATOM 1749 O O . ILE A 1 230 ? 12.312 -13.937 -22.866 1.00 92.56 230 ILE A O 1
ATOM 1753 N N . VAL A 1 231 ? 13.144 -12.307 -24.159 1.00 94.69 231 VAL A N 1
ATOM 1754 C CA . VAL A 1 231 ? 13.090 -13.066 -25.407 1.00 94.69 231 VAL A CA 1
ATOM 1755 C C . VAL A 1 231 ? 14.183 -14.125 -25.435 1.00 94.69 231 VAL A C 1
ATOM 1757 O O . VAL A 1 231 ? 13.896 -15.302 -25.641 1.00 94.69 231 VAL A O 1
ATOM 1760 N N . GLU A 1 232 ? 15.435 -13.745 -25.191 1.00 94.88 232 GLU A N 1
ATOM 1761 C CA . GLU A 1 232 ? 16.572 -14.650 -25.374 1.00 94.88 232 GLU A CA 1
ATOM 1762 C C . GLU A 1 232 ? 16.828 -15.503 -24.133 1.00 94.88 232 GLU A C 1
ATOM 1764 O O . GLU A 1 232 ? 17.025 -16.720 -24.223 1.00 94.88 232 GLU A O 1
ATOM 1769 N N . LYS A 1 233 ? 16.819 -14.882 -22.946 1.00 94.69 233 LYS A N 1
ATOM 1770 C CA . LYS A 1 233 ? 17.163 -15.602 -21.713 1.00 94.69 233 LYS A CA 1
ATOM 1771 C C . LYS A 1 233 ? 15.979 -16.322 -21.094 1.00 94.69 233 LYS A C 1
ATOM 1773 O O . LYS A 1 233 ? 16.173 -17.413 -20.566 1.00 94.69 233 LYS A O 1
ATOM 1778 N N . MET A 1 234 ? 14.762 -15.797 -21.135 1.00 92.81 234 MET A N 1
ATOM 1779 C CA . MET A 1 234 ? 13.603 -16.540 -20.633 1.00 92.81 234 MET A CA 1
ATOM 1780 C C . MET A 1 234 ? 12.990 -17.430 -21.713 1.00 92.81 234 MET A C 1
ATOM 1782 O O . MET A 1 234 ? 12.608 -18.557 -21.398 1.00 92.81 234 MET A O 1
ATOM 1786 N N . GLY A 1 235 ? 12.968 -16.973 -22.969 1.00 93.31 235 GLY A N 1
ATOM 1787 C CA . GLY A 1 235 ? 12.194 -17.615 -24.034 1.00 93.31 235 GLY A CA 1
ATOM 1788 C C . GLY A 1 235 ? 10.697 -17.319 -23.916 1.00 93.31 235 GLY A C 1
ATOM 1789 O O . GLY A 1 235 ? 9.883 -18.172 -24.260 1.00 93.31 235 GLY A O 1
ATOM 1790 N N . ALA A 1 236 ? 10.346 -16.158 -23.358 1.00 93.12 236 ALA A N 1
ATOM 1791 C CA . ALA A 1 236 ? 8.973 -15.706 -23.170 1.00 93.12 236 ALA A CA 1
ATOM 1792 C C . ALA A 1 236 ? 8.609 -14.618 -24.191 1.00 93.12 236 ALA A C 1
ATOM 1794 O O . ALA A 1 236 ? 9.475 -13.908 -24.704 1.00 93.12 236 ALA A O 1
ATOM 1795 N N . ASP A 1 237 ? 7.313 -14.453 -24.437 1.00 93.69 237 ASP A N 1
ATOM 1796 C CA . ASP A 1 237 ? 6.786 -13.402 -25.298 1.00 93.69 237 ASP A CA 1
ATOM 1797 C C . ASP A 1 237 ? 6.658 -12.084 -24.509 1.00 93.69 237 ASP A C 1
ATOM 1799 O O . ASP A 1 237 ? 5.997 -12.044 -23.458 1.00 93.69 237 ASP A O 1
ATOM 1803 N N . PRO A 1 238 ? 7.251 -10.979 -24.989 1.00 91.88 238 PRO A N 1
ATOM 1804 C CA . PRO A 1 238 ? 7.079 -9.683 -24.358 1.00 91.88 238 PRO A CA 1
ATOM 1805 C C . PRO A 1 238 ? 5.681 -9.120 -24.651 1.00 91.88 238 PRO A C 1
ATOM 1807 O O . PRO A 1 238 ? 5.196 -9.145 -25.781 1.00 91.88 238 PRO A O 1
ATOM 1810 N N . ILE A 1 239 ? 5.050 -8.545 -23.628 1.00 89.50 239 ILE A N 1
ATOM 1811 C CA . ILE A 1 239 ? 3.850 -7.714 -23.761 1.00 89.50 239 ILE A CA 1
ATOM 1812 C C . ILE A 1 239 ? 4.245 -6.284 -23.401 1.00 89.50 239 ILE A C 1
ATOM 1814 O O . ILE A 1 239 ? 4.593 -5.993 -22.258 1.00 89.50 239 ILE A O 1
ATOM 1818 N N . PHE A 1 240 ? 4.178 -5.376 -24.368 1.00 87.19 240 PHE A N 1
ATOM 1819 C CA . PHE A 1 240 ? 4.511 -3.970 -24.160 1.00 87.19 240 PHE A CA 1
ATOM 1820 C C . PHE A 1 240 ? 3.253 -3.172 -23.821 1.00 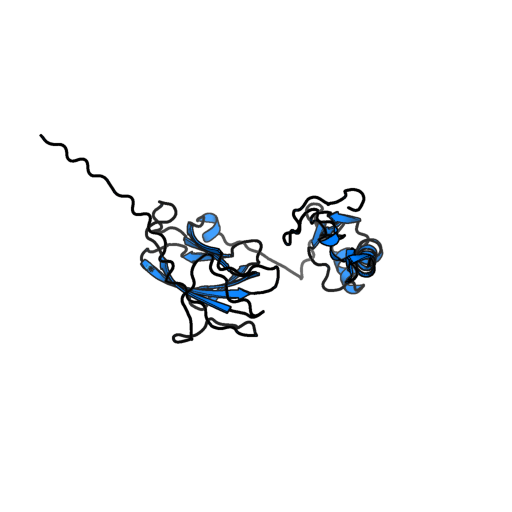87.19 240 PHE A C 1
ATOM 1822 O O . PHE A 1 240 ? 2.332 -3.090 -24.635 1.00 87.19 240 PHE A O 1
ATOM 1829 N N . ALA A 1 241 ? 3.206 -2.569 -22.633 1.00 84.44 241 ALA A N 1
ATOM 1830 C CA . ALA A 1 241 ? 2.118 -1.673 -22.263 1.00 84.44 241 ALA A CA 1
ATOM 1831 C C . ALA A 1 241 ? 2.500 -0.209 -22.520 1.00 84.44 241 ALA A C 1
ATOM 1833 O O . ALA A 1 241 ? 3.471 0.318 -21.969 1.00 84.44 241 ALA A O 1
ATOM 1834 N N . VAL A 1 242 ? 1.678 0.464 -23.327 1.00 79.94 242 VAL A N 1
ATOM 1835 C CA . VAL A 1 242 ? 1.728 1.914 -23.556 1.00 79.94 242 VAL A CA 1
ATOM 1836 C C . VAL A 1 242 ? 0.687 2.580 -22.647 1.00 79.94 242 VAL A C 1
ATOM 1838 O O . VAL A 1 242 ? -0.330 3.091 -23.102 1.00 79.94 242 VAL A O 1
ATOM 1841 N N . SER A 1 243 ? 0.884 2.461 -21.331 1.00 74.19 243 SER A N 1
ATOM 1842 C CA . SER A 1 243 ? -0.115 2.833 -20.313 1.00 74.19 243 SER A CA 1
ATOM 1843 C C . SER A 1 243 ? 0.011 4.260 -19.776 1.00 74.19 243 SER A C 1
ATOM 1845 O O . SER A 1 243 ? -1.001 4.833 -19.385 1.00 74.19 243 SER A O 1
ATOM 1847 N N . TYR A 1 244 ? 1.214 4.843 -19.773 1.00 82.62 244 TYR A N 1
ATOM 1848 C CA . TYR A 1 244 ? 1.450 6.219 -19.320 1.00 82.62 244 TYR A CA 1
ATOM 1849 C C . TYR A 1 244 ? 2.019 7.088 -20.435 1.00 82.62 244 TYR A C 1
ATOM 1851 O O . TYR A 1 244 ? 2.908 6.656 -21.177 1.00 82.62 244 TYR A O 1
ATOM 1859 N N . MET A 1 245 ? 1.541 8.333 -20.508 1.00 88.56 245 MET A N 1
ATOM 1860 C CA . MET A 1 245 ? 2.105 9.343 -21.396 1.00 88.56 245 MET A CA 1
ATOM 1861 C C . MET A 1 245 ? 3.508 9.731 -20.908 1.00 88.56 245 MET A C 1
ATOM 1863 O O . MET A 1 245 ? 3.667 10.134 -19.752 1.00 88.56 245 MET A O 1
ATOM 1867 N N . PRO A 1 246 ? 4.558 9.610 -21.738 1.00 88.44 246 PRO A N 1
ATOM 1868 C CA . PRO A 1 246 ? 5.867 10.126 -21.370 1.00 88.44 246 PRO A CA 1
ATOM 1869 C C . PRO A 1 246 ? 5.794 11.644 -21.200 1.00 88.44 246 PRO A C 1
ATOM 1871 O O . PRO A 1 246 ? 5.375 12.343 -22.120 1.00 88.44 246 PRO A O 1
ATOM 1874 N N . LEU A 1 247 ? 6.284 12.168 -20.073 1.00 88.81 247 LEU A N 1
ATOM 1875 C CA . LEU A 1 247 ? 6.302 13.615 -19.800 1.00 88.81 247 LEU A CA 1
ATOM 1876 C C . LEU A 1 247 ? 6.883 14.461 -20.958 1.00 88.81 247 LEU A C 1
ATOM 1878 O O . LEU A 1 247 ? 6.376 15.551 -21.222 1.00 88.81 247 LEU A O 1
ATOM 1882 N N . PRO A 1 248 ? 7.912 14.013 -21.718 1.00 90.44 248 PRO A N 1
ATOM 1883 C CA . PRO A 1 248 ? 8.386 14.772 -22.879 1.00 90.44 248 PRO A CA 1
ATOM 1884 C C . PRO A 1 248 ? 7.359 14.930 -24.016 1.00 90.44 248 PRO A C 1
ATOM 1886 O O . PRO A 1 248 ? 7.511 15.840 -24.846 1.00 90.44 248 PRO A O 1
ATOM 1889 N N . PHE A 1 249 ? 6.346 14.066 -24.072 1.00 90.50 249 PHE A N 1
ATOM 1890 C CA . PHE A 1 249 ? 5.301 14.015 -25.098 1.00 90.50 249 PHE A CA 1
ATOM 1891 C C . PHE A 1 249 ? 3.965 14.600 -24.644 1.00 90.50 249 PHE A C 1
ATOM 1893 O O . PHE A 1 249 ? 3.115 14.831 -25.499 1.00 90.50 249 PHE A O 1
ATOM 1900 N N . ASP A 1 250 ? 3.806 14.918 -23.359 1.00 90.12 250 ASP A N 1
ATOM 1901 C CA . ASP A 1 250 ? 2.605 15.554 -22.817 1.00 90.12 250 ASP A CA 1
ATOM 1902 C C . ASP A 1 250 ? 2.178 16.801 -23.618 1.00 90.12 250 ASP A C 1
ATOM 1904 O O . ASP A 1 250 ? 2.981 17.711 -23.862 1.00 90.12 250 ASP A O 1
ATOM 1908 N N . ALA A 1 251 ? 0.893 16.873 -23.988 1.00 88.56 251 ALA A N 1
ATOM 1909 C CA . ALA A 1 251 ? 0.265 18.099 -24.505 1.00 88.56 251 ALA A CA 1
ATOM 1910 C C . ALA A 1 251 ? 0.149 19.184 -23.431 1.00 88.56 251 ALA A 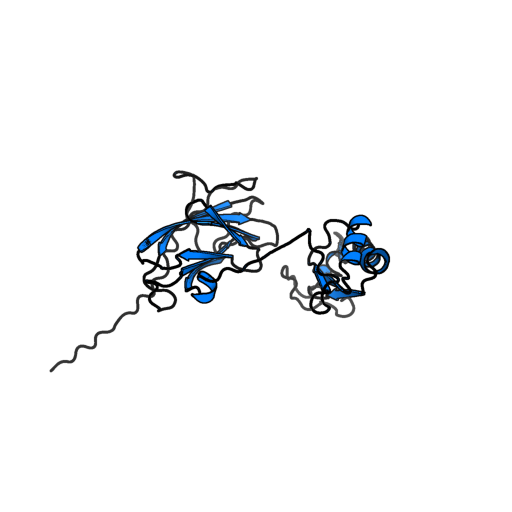C 1
ATOM 1912 O O . ALA A 1 251 ? 0.258 20.378 -23.716 1.00 88.56 251 ALA A O 1
ATOM 1913 N N . VAL A 1 252 ? -0.069 18.753 -22.191 1.00 87.94 252 VAL A N 1
ATOM 1914 C CA . VAL A 1 252 ? -0.177 19.594 -21.003 1.00 87.94 252 VAL A CA 1
ATOM 1915 C C . VAL A 1 252 ? 0.582 18.884 -19.900 1.00 87.94 252 VAL A C 1
ATOM 1917 O O . VAL A 1 252 ? 0.377 17.686 -19.721 1.00 87.94 252 VAL A O 1
ATOM 1920 N N . ARG A 1 253 ? 1.432 19.612 -19.165 1.00 82.88 253 ARG A N 1
ATOM 1921 C CA . ARG A 1 253 ? 2.188 19.045 -18.044 1.00 82.88 253 ARG A CA 1
ATOM 1922 C C . ARG A 1 253 ? 1.232 18.307 -17.107 1.00 82.88 253 ARG A C 1
ATOM 1924 O O . ARG A 1 253 ? 0.364 18.940 -16.505 1.00 82.88 253 ARG A O 1
ATOM 1931 N N . ASN A 1 254 ? 1.416 16.997 -16.999 1.00 79.75 254 ASN A N 1
ATOM 1932 C CA . ASN A 1 254 ? 0.618 16.142 -16.144 1.00 79.75 254 ASN A CA 1
ATOM 1933 C C . ASN A 1 254 ? 1.543 15.135 -15.464 1.00 79.75 254 ASN A C 1
ATOM 1935 O O . ASN A 1 254 ? 1.912 14.118 -16.049 1.00 79.75 254 ASN A O 1
ATOM 1939 N N . ASP A 1 255 ? 1.901 15.419 -14.215 1.00 78.00 255 ASP A N 1
ATOM 1940 C CA . ASP A 1 255 ? 2.834 14.580 -13.467 1.00 78.00 255 ASP A CA 1
ATOM 1941 C C . ASP A 1 255 ? 2.216 13.188 -13.141 1.00 78.00 255 ASP A C 1
ATOM 1943 O O . ASP A 1 255 ? 2.966 12.231 -12.949 1.00 78.00 255 ASP A O 1
ATOM 1947 N N . ASP A 1 256 ? 0.883 13.034 -13.253 1.00 73.81 256 ASP A N 1
ATOM 1948 C CA . ASP A 1 256 ? 0.149 11.753 -13.171 1.00 73.81 256 ASP A CA 1
ATOM 1949 C C . ASP A 1 256 ? 0.145 10.961 -14.497 1.00 73.81 256 ASP A C 1
ATOM 1951 O O . ASP A 1 256 ? -0.348 9.833 -14.557 1.00 73.81 256 ASP A O 1
ATOM 1955 N N . ARG A 1 257 ? 0.691 11.534 -15.583 1.00 78.12 257 ARG A N 1
ATOM 1956 C CA . ARG A 1 257 ? 0.907 10.893 -16.901 1.00 78.12 257 ARG A CA 1
ATOM 1957 C C . ARG A 1 257 ? -0.351 10.381 -17.609 1.00 78.12 257 ARG A C 1
ATOM 1959 O O . ARG A 1 257 ? -0.294 9.436 -18.399 1.00 78.12 257 ARG A O 1
ATOM 1966 N N . GLN A 1 258 ? -1.480 11.044 -17.368 1.00 83.69 258 GLN A N 1
ATOM 1967 C CA . GLN A 1 258 ? -2.788 10.745 -17.973 1.00 83.69 258 GLN A CA 1
ATOM 1968 C C . GLN A 1 258 ? -3.143 11.698 -19.133 1.00 83.69 258 GLN A C 1
ATOM 1970 O O . GLN A 1 258 ? -4.314 11.853 -19.478 1.00 83.69 258 GLN A O 1
ATOM 1975 N N . SER A 1 259 ? -2.165 12.407 -19.706 1.00 83.50 259 SER A N 1
ATOM 1976 C CA . SER A 1 259 ? -2.423 13.399 -20.756 1.00 83.50 259 SER A CA 1
ATOM 1977 C C . SER A 1 259 ? -2.479 12.778 -22.160 1.00 83.50 259 SER A C 1
ATOM 1979 O O . SER A 1 259 ? -1.948 11.696 -22.404 1.00 83.50 259 SER A O 1
ATOM 1981 N N . ALA A 1 260 ? -3.129 13.474 -23.098 1.00 87.75 260 ALA A N 1
ATOM 1982 C CA . ALA A 1 260 ? -3.001 13.165 -24.520 1.00 87.75 260 ALA A CA 1
ATOM 1983 C C . ALA A 1 260 ? -1.607 13.584 -25.029 1.00 87.75 260 ALA A C 1
ATOM 1985 O O . ALA A 1 260 ? -1.058 14.578 -24.537 1.00 87.75 260 ALA A O 1
ATOM 1986 N N . PRO A 1 261 ? -1.042 12.900 -26.042 1.00 88.50 261 PRO A N 1
ATOM 1987 C CA . PRO A 1 261 ? 0.222 13.331 -26.615 1.00 88.50 261 PRO A CA 1
ATOM 1988 C C . PRO A 1 261 ? 0.028 14.670 -27.330 1.00 88.50 261 PRO A C 1
ATOM 1990 O O . PRO A 1 261 ? -0.979 14.898 -28.004 1.00 88.50 261 PRO A O 1
ATOM 1993 N N . LYS A 1 262 ? 1.017 15.558 -27.228 1.00 90.06 262 LYS A N 1
ATOM 1994 C CA . LYS A 1 262 ? 1.053 16.819 -27.988 1.00 90.06 262 LYS A CA 1
ATOM 1995 C C . LYS A 1 262 ? 1.119 16.591 -29.499 1.00 90.06 262 LYS A C 1
ATOM 1997 O O . LYS A 1 262 ? 0.735 17.463 -30.270 1.00 90.06 262 LYS A O 1
ATOM 2002 N N . ASP A 1 263 ? 1.643 15.433 -29.893 1.00 88.44 263 ASP A N 1
ATOM 2003 C CA . ASP A 1 263 ? 1.785 14.976 -31.266 1.00 88.44 263 ASP A CA 1
ATOM 2004 C C . ASP A 1 263 ? 1.758 13.441 -31.281 1.00 88.44 263 ASP A C 1
ATOM 2006 O O . ASP A 1 263 ? 2.645 12.793 -30.725 1.00 88.44 263 ASP A O 1
ATOM 2010 N N . TYR A 1 264 ? 0.740 12.864 -31.918 1.00 84.69 264 TYR A N 1
ATOM 2011 C CA . TYR A 1 264 ? 0.579 11.413 -32.061 1.00 84.69 264 TYR A CA 1
ATOM 2012 C C . TYR A 1 264 ? 1.625 10.765 -32.975 1.00 84.69 264 TYR A C 1
ATOM 2014 O O . TYR A 1 264 ? 1.702 9.548 -33.019 1.00 84.69 264 TYR A O 1
ATOM 2022 N N . SER A 1 265 ? 2.408 11.540 -33.730 1.00 86.19 265 SER A N 1
ATOM 2023 C CA . SER A 1 265 ? 3.530 10.995 -34.503 1.00 86.19 265 SER A CA 1
ATOM 2024 C C . SER A 1 265 ? 4.787 10.769 -33.659 1.00 86.19 265 SER A C 1
ATOM 2026 O O . SER A 1 265 ? 5.667 10.016 -34.071 1.00 86.19 265 SER A O 1
ATOM 2028 N N . LEU A 1 266 ? 4.876 11.417 -32.490 1.00 79.50 266 LEU A N 1
ATOM 2029 C CA . LEU A 1 266 ? 5.962 11.220 -31.527 1.00 79.50 266 LEU A CA 1
ATOM 2030 C C . LEU A 1 266 ? 5.690 10.063 -30.556 1.00 79.50 266 LEU A C 1
ATOM 2032 O O . LEU A 1 266 ? 6.647 9.513 -30.013 1.00 79.50 266 LEU A O 1
ATOM 2036 N N . TRP A 1 267 ? 4.415 9.753 -30.304 1.00 75.88 267 TRP A N 1
ATOM 2037 C CA . TRP A 1 267 ? 3.951 8.724 -29.368 1.00 75.88 267 TRP A CA 1
ATOM 2038 C C . TRP A 1 267 ? 3.694 7.397 -30.079 1.00 75.88 267 TRP A C 1
ATOM 2040 O O . TRP A 1 267 ? 4.205 6.372 -29.576 1.00 75.88 267 TRP A O 1
#